Protein AF-A0A1W0CVC5-F1 (afdb_monomer)

Mean predicted aligned error: 5.41 Å

Structure (mmCIF, N/CA/C/O backbone):
data_AF-A0A1W0CVC5-F1
#
_entry.id   AF-A0A1W0CVC5-F1
#
loop_
_atom_site.group_PDB
_atom_site.id
_atom_site.type_symbol
_atom_site.label_atom_id
_atom_site.label_alt_id
_atom_site.label_comp_id
_atom_site.label_asym_id
_atom_site.label_entity_id
_atom_site.label_seq_id
_atom_site.pdbx_PDB_ins_code
_atom_site.Cartn_x
_atom_site.Cartn_y
_atom_site.Cartn_z
_atom_site.occupancy
_atom_site.B_iso_or_equiv
_atom_site.auth_seq_id
_atom_site.auth_comp_id
_atom_site.auth_asym_id
_atom_site.auth_atom_id
_atom_site.pdbx_PDB_model_num
ATOM 1 N N . MET A 1 1 ? -22.631 -4.844 5.714 1.00 80.94 1 MET A N 1
ATOM 2 C CA . MET A 1 1 ? -22.122 -3.462 5.558 1.00 80.94 1 MET A CA 1
ATOM 3 C C . MET A 1 1 ? -20.617 -3.511 5.776 1.00 80.94 1 MET A C 1
ATOM 5 O O . MET A 1 1 ? -20.208 -4.274 6.641 1.00 80.94 1 MET A O 1
ATOM 9 N N . ARG A 1 2 ? -19.809 -2.814 4.965 1.00 93.38 2 ARG A N 1
ATOM 10 C CA . ARG A 1 2 ? -18.344 -2.794 5.139 1.00 93.38 2 ARG A CA 1
ATOM 11 C C . ARG A 1 2 ? -17.959 -1.926 6.333 1.00 93.38 2 ARG A C 1
ATOM 13 O O . ARG A 1 2 ? -18.616 -0.909 6.559 1.00 93.38 2 ARG A O 1
ATOM 20 N N . ASP A 1 3 ? -16.912 -2.328 7.041 1.00 95.69 3 ASP A N 1
ATOM 21 C CA . ASP A 1 3 ? -16.286 -1.561 8.113 1.00 95.69 3 ASP A CA 1
ATOM 22 C C . ASP A 1 3 ? -15.849 -0.186 7.589 1.00 95.69 3 ASP A C 1
ATOM 24 O O . ASP A 1 3 ? -15.377 -0.058 6.454 1.00 95.69 3 ASP A O 1
ATOM 28 N N . THR A 1 4 ? -16.063 0.846 8.399 1.00 95.12 4 THR A N 1
ATOM 29 C CA . THR A 1 4 ? -15.688 2.227 8.090 1.00 95.12 4 THR A CA 1
ATOM 30 C C . THR A 1 4 ? -14.208 2.490 8.333 1.00 95.12 4 THR A C 1
ATOM 32 O O . THR A 1 4 ? -13.683 3.450 7.776 1.00 95.12 4 THR A O 1
ATOM 35 N N . LYS A 1 5 ? -13.526 1.639 9.106 1.00 96.69 5 LYS A N 1
ATOM 36 C CA . LYS A 1 5 ? -12.075 1.683 9.277 1.00 96.69 5 LYS A CA 1
ATOM 37 C C . LYS A 1 5 ? -11.365 1.226 8.007 1.00 96.69 5 LYS A C 1
ATOM 39 O O . LYS A 1 5 ? -11.834 0.342 7.282 1.00 96.69 5 LYS A O 1
ATOM 44 N N . ALA A 1 6 ? -10.194 1.795 7.758 1.00 98.06 6 ALA A N 1
ATOM 45 C CA . ALA A 1 6 ? -9.276 1.249 6.775 1.00 98.06 6 ALA A CA 1
ATOM 46 C C . ALA A 1 6 ? -8.671 -0.058 7.279 1.00 98.06 6 ALA A C 1
ATOM 48 O O . ALA A 1 6 ? -8.433 -0.234 8.472 1.00 98.06 6 ALA A O 1
ATOM 49 N N . VAL A 1 7 ? -8.348 -0.963 6.364 1.00 98.38 7 VAL A N 1
ATOM 50 C CA . VAL A 1 7 ? -7.455 -2.078 6.671 1.00 98.38 7 VAL A CA 1
ATOM 51 C C . VAL A 1 7 ? -6.064 -1.786 6.137 1.00 98.38 7 VAL A C 1
ATOM 53 O O . VAL A 1 7 ? -5.895 -1.477 4.958 1.00 98.38 7 VAL A O 1
ATOM 56 N N . ALA A 1 8 ? -5.060 -1.888 7.007 1.00 98.19 8 ALA A N 1
ATOM 57 C CA . ALA A 1 8 ? -3.670 -1.764 6.601 1.00 98.19 8 ALA A CA 1
ATOM 58 C C . ALA A 1 8 ? -3.025 -3.142 6.473 1.00 98.19 8 ALA A C 1
ATOM 60 O O . ALA A 1 8 ? -3.029 -3.917 7.428 1.00 98.19 8 ALA A O 1
ATOM 61 N N . THR A 1 9 ? -2.459 -3.463 5.314 1.00 97.12 9 THR A N 1
ATOM 62 C CA . THR A 1 9 ? -1.939 -4.807 5.008 1.00 97.12 9 THR A CA 1
ATOM 63 C C . THR A 1 9 ? -0.529 -4.747 4.447 1.00 97.12 9 THR A C 1
ATOM 65 O O . THR A 1 9 ? -0.154 -3.770 3.812 1.00 97.12 9 THR A O 1
ATOM 68 N N . GLY A 1 10 ? 0.236 -5.818 4.625 1.00 94.06 10 GLY A N 1
ATOM 69 C CA . GLY A 1 10 ? 1.555 -5.979 4.029 1.00 94.06 10 GLY A CA 1
ATOM 70 C C . GLY A 1 10 ? 2.615 -6.363 5.048 1.00 94.06 10 GLY A C 1
ATOM 71 O O . GLY A 1 10 ? 2.366 -6.509 6.247 1.00 94.06 10 GLY A O 1
ATOM 72 N N . SER A 1 11 ? 3.835 -6.508 4.552 1.00 92.75 11 SER A N 1
ATOM 73 C CA . SER A 1 11 ? 5.010 -6.744 5.378 1.00 92.75 11 SER A CA 1
ATOM 74 C C . SER A 1 11 ? 6.057 -5.666 5.173 1.00 92.75 11 SER A C 1
ATOM 76 O O . SER A 1 11 ? 6.163 -5.102 4.085 1.00 92.75 11 SER A O 1
ATOM 78 N N . PHE A 1 12 ? 6.870 -5.410 6.191 1.00 92.69 12 PHE A N 1
ATOM 79 C CA . PHE A 1 12 ? 8.046 -4.552 6.065 1.00 92.69 12 PHE A CA 1
ATOM 80 C C . PHE A 1 12 ? 9.289 -5.263 6.597 1.00 92.69 12 PHE A C 1
ATOM 82 O O . PHE A 1 12 ? 9.216 -6.099 7.499 1.00 92.69 12 PHE A O 1
ATOM 89 N N . HIS A 1 13 ? 10.442 -4.924 6.030 1.00 90.88 13 HIS A N 1
ATOM 90 C CA . HIS A 1 13 ? 11.733 -5.385 6.531 1.00 90.88 13 HIS A CA 1
ATOM 91 C C . HIS A 1 13 ? 12.296 -4.371 7.517 1.00 90.88 13 HIS A C 1
ATOM 93 O O . HIS A 1 13 ? 12.174 -3.170 7.287 1.00 90.88 13 HIS A O 1
ATOM 99 N N . ASP A 1 14 ? 12.955 -4.851 8.567 1.00 91.50 14 ASP A N 1
ATOM 100 C CA . ASP A 1 14 ? 13.914 -4.048 9.322 1.00 91.50 14 ASP A CA 1
ATOM 101 C C . ASP A 1 14 ? 15.320 -4.386 8.819 1.00 91.50 14 ASP A C 1
ATOM 103 O O . ASP A 1 14 ? 15.927 -5.380 9.226 1.00 91.50 14 ASP A O 1
ATOM 107 N N . LEU A 1 15 ? 15.826 -3.561 7.903 1.00 92.31 15 LEU A N 1
ATOM 108 C CA . LEU A 1 15 ? 17.094 -3.775 7.209 1.00 92.31 15 LEU A CA 1
ATOM 109 C C . LEU A 1 15 ? 18.303 -3.720 8.151 1.00 92.31 15 LEU A C 1
ATOM 111 O O . LEU A 1 15 ? 19.336 -4.306 7.838 1.00 92.31 15 LEU A O 1
ATOM 115 N N . LYS A 1 16 ? 18.176 -3.100 9.335 1.00 90.69 16 LYS A N 1
ATOM 116 C CA . LYS A 1 16 ? 19.224 -3.141 10.373 1.00 90.69 16 LYS A CA 1
ATOM 117 C C . LYS A 1 16 ? 19.410 -4.547 10.946 1.00 90.69 16 LYS A C 1
ATOM 119 O O . LYS A 1 16 ? 20.488 -4.878 11.443 1.00 90.69 16 LYS A O 1
ATOM 124 N N . SER A 1 17 ? 18.361 -5.359 10.885 1.00 87.44 17 SER A N 1
ATOM 125 C CA . SER A 1 17 ? 18.331 -6.715 11.423 1.00 87.44 17 SER A CA 1
ATOM 126 C C . SER A 1 17 ? 18.569 -7.787 10.352 1.00 87.44 17 SER A C 1
ATOM 128 O O . SER A 1 17 ? 18.875 -8.928 10.700 1.00 87.44 17 SER A O 1
ATOM 130 N N . GLU A 1 18 ? 18.474 -7.443 9.063 1.00 87.38 18 GLU A N 1
ATOM 131 C CA . GLU A 1 18 ? 18.690 -8.377 7.952 1.00 87.38 18 GLU A CA 1
ATOM 132 C C . GLU A 1 18 ? 20.167 -8.776 7.781 1.00 87.38 18 GLU A C 1
ATOM 134 O O . GLU A 1 18 ? 21.108 -8.076 8.174 1.00 87.38 18 GLU A O 1
ATOM 139 N N . ARG A 1 19 ? 20.384 -9.959 7.192 1.00 86.19 19 ARG A N 1
ATOM 140 C CA . ARG A 1 19 ? 21.719 -10.535 6.989 1.00 86.19 19 ARG A CA 1
ATOM 141 C C . ARG A 1 19 ? 21.916 -11.001 5.542 1.00 86.19 19 ARG A C 1
ATOM 143 O O . ARG A 1 19 ? 21.000 -11.586 4.972 1.00 86.19 19 ARG A O 1
ATOM 150 N N . PRO A 1 20 ? 23.127 -10.828 4.983 1.00 90.38 20 PRO A N 1
ATOM 151 C CA . PRO A 1 20 ? 24.287 -10.170 5.592 1.00 90.38 20 PRO A CA 1
ATOM 152 C C . PRO A 1 20 ? 24.166 -8.6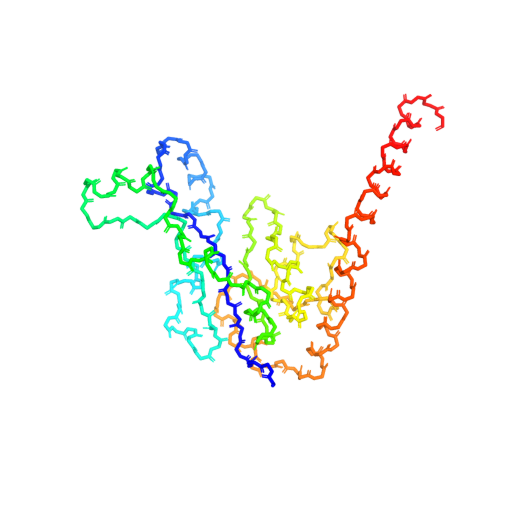32 5.571 1.00 90.38 20 PRO A C 1
ATOM 154 O O . PRO A 1 20 ? 23.756 -8.054 4.573 1.00 90.38 20 PRO A O 1
ATOM 157 N N . ALA A 1 21 ? 24.557 -7.971 6.668 1.00 90.56 21 ALA A N 1
ATOM 158 C CA . ALA A 1 21 ? 24.297 -6.540 6.890 1.00 90.56 21 ALA A CA 1
ATOM 159 C C . ALA A 1 21 ? 24.912 -5.610 5.825 1.00 90.56 21 ALA A C 1
ATOM 161 O O . ALA A 1 21 ? 24.294 -4.615 5.460 1.00 90.56 21 ALA A O 1
ATOM 162 N N . HIS A 1 22 ? 26.086 -5.962 5.283 1.00 92.88 22 HIS A N 1
ATOM 163 C CA . HIS A 1 22 ? 26.779 -5.153 4.272 1.00 92.88 22 HIS A CA 1
ATOM 164 C C . HIS A 1 22 ? 25.955 -4.942 2.993 1.00 92.88 22 HIS A C 1
ATOM 166 O O . HIS A 1 22 ? 26.158 -3.952 2.306 1.00 92.88 22 HIS A O 1
ATOM 172 N N . LYS A 1 23 ? 24.998 -5.831 2.681 1.00 92.88 23 LYS A N 1
ATOM 173 C CA . LYS A 1 23 ? 24.113 -5.676 1.513 1.00 92.88 23 LYS A CA 1
ATOM 174 C C . LYS A 1 23 ? 23.102 -4.539 1.659 1.00 92.88 23 LYS A C 1
ATOM 176 O O . LYS A 1 23 ? 22.499 -4.144 0.670 1.00 92.88 23 LYS A O 1
ATOM 181 N N . TYR A 1 24 ? 22.897 -4.043 2.876 1.00 94.19 24 TYR A N 1
ATOM 182 C CA . TYR A 1 24 ? 21.890 -3.028 3.180 1.00 94.19 24 TYR A CA 1
ATOM 183 C C . TYR A 1 24 ? 22.505 -1.705 3.640 1.00 94.19 24 TYR A C 1
ATOM 185 O O . TYR A 1 24 ? 21.793 -0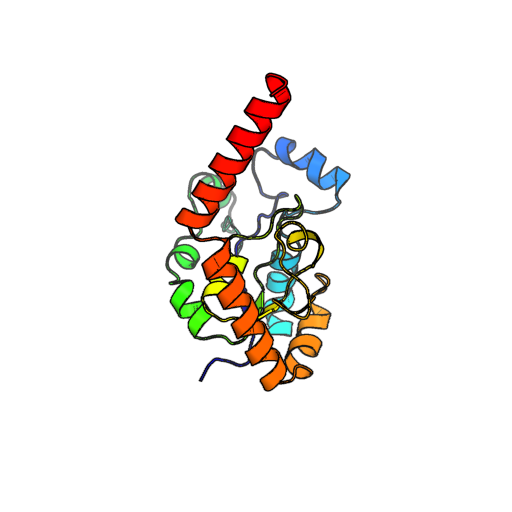.710 3.748 1.00 94.19 24 TYR A O 1
ATOM 193 N N . THR A 1 25 ? 23.814 -1.677 3.911 1.00 94.25 25 THR A N 1
ATOM 194 C CA . THR A 1 25 ? 24.507 -0.487 4.416 1.00 94.25 25 THR A CA 1
ATOM 195 C C . THR A 1 25 ? 24.395 0.684 3.448 1.00 94.25 25 THR A C 1
ATOM 197 O O . THR A 1 25 ? 24.024 1.767 3.890 1.00 94.25 25 THR A O 1
ATOM 200 N N . ASP A 1 26 ? 24.619 0.455 2.153 1.00 95.12 26 ASP A N 1
ATOM 201 C CA . ASP A 1 26 ? 24.560 1.511 1.134 1.00 95.12 26 ASP A CA 1
ATOM 202 C C . ASP A 1 26 ? 23.156 2.104 1.005 1.00 95.12 26 ASP A C 1
ATOM 204 O O . ASP A 1 26 ? 22.986 3.316 0.897 1.00 95.12 26 ASP A O 1
ATOM 208 N N . PHE A 1 27 ? 22.125 1.260 1.077 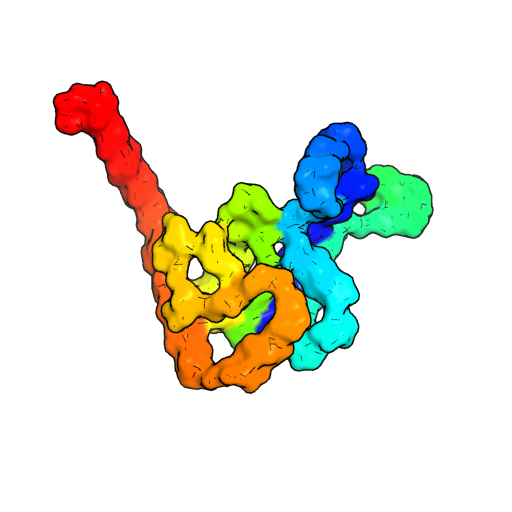1.00 94.56 27 PHE A N 1
ATOM 209 C CA . PHE A 1 27 ? 20.745 1.732 1.047 1.00 94.56 27 PHE A CA 1
ATOM 210 C C . PHE A 1 27 ? 20.434 2.617 2.259 1.00 94.56 27 PHE A C 1
ATOM 212 O O . PHE A 1 27 ? 19.897 3.713 2.100 1.00 94.56 27 PHE A O 1
ATOM 219 N N . ILE A 1 28 ? 20.791 2.163 3.466 1.00 95.50 28 ILE A N 1
ATOM 220 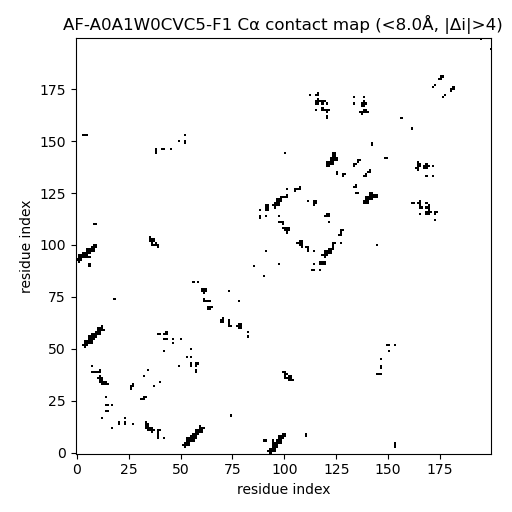C CA . ILE A 1 28 ? 20.526 2.901 4.709 1.00 95.50 28 ILE A CA 1
ATOM 221 C C . ILE A 1 28 ? 21.307 4.219 4.726 1.00 95.50 28 ILE A C 1
ATOM 223 O O . ILE A 1 28 ? 20.751 5.240 5.120 1.00 95.50 28 ILE A O 1
ATOM 227 N N . SER A 1 29 ? 22.572 4.223 4.299 1.00 96.12 29 SER A N 1
ATOM 228 C CA . SER A 1 29 ? 23.392 5.440 4.264 1.00 96.12 29 SER A CA 1
ATOM 229 C C . SER A 1 29 ? 22.895 6.448 3.229 1.00 96.12 29 SER A C 1
ATOM 231 O O . SER A 1 29 ? 22.924 7.646 3.495 1.00 96.12 29 SER A O 1
ATOM 233 N N . THR A 1 30 ? 22.398 5.974 2.084 1.00 95.12 30 THR A N 1
ATOM 234 C CA . THR A 1 30 ? 21.904 6.834 1.000 1.00 95.12 30 THR A CA 1
ATOM 235 C C . THR A 1 30 ? 20.527 7.413 1.308 1.00 95.12 30 THR A C 1
ATOM 237 O O . THR A 1 30 ? 20.276 8.587 1.060 1.00 95.12 30 THR A O 1
ATOM 240 N N . THR A 1 31 ? 19.616 6.592 1.833 1.00 93.25 31 THR A N 1
ATOM 241 C CA . THR A 1 31 ? 18.204 6.976 2.008 1.00 93.25 31 THR A CA 1
ATOM 242 C C . THR A 1 31 ? 17.871 7.450 3.419 1.00 93.25 31 THR A C 1
ATOM 244 O O . THR A 1 31 ? 16.837 8.076 3.627 1.00 93.25 31 THR A O 1
ATOM 247 N N . GLY A 1 32 ? 18.694 7.105 4.413 1.00 94.62 32 GLY A N 1
ATOM 248 C CA . GLY A 1 32 ? 18.368 7.264 5.832 1.00 94.62 32 GLY A CA 1
ATOM 249 C C . GLY A 1 32 ? 17.293 6.294 6.342 1.00 94.62 32 GLY A C 1
ATOM 250 O O . GLY A 1 32 ? 16.973 6.306 7.531 1.00 94.62 32 GLY A O 1
ATOM 251 N N . LEU A 1 33 ? 16.739 5.434 5.480 1.00 94.56 33 LEU A N 1
ATOM 252 C CA . LEU A 1 33 ? 15.619 4.556 5.802 1.00 94.56 33 LEU A CA 1
ATOM 253 C C . LEU A 1 33 ? 16.088 3.147 6.157 1.00 94.56 33 LEU A C 1
ATOM 255 O O . LEU A 1 33 ? 17.034 2.601 5.596 1.00 94.56 33 LEU A O 1
ATOM 259 N N . THR A 1 34 ? 15.377 2.521 7.093 1.00 94.94 34 THR A N 1
ATOM 260 C CA . THR A 1 34 ? 15.664 1.155 7.566 1.00 94.94 34 THR A CA 1
ATOM 261 C C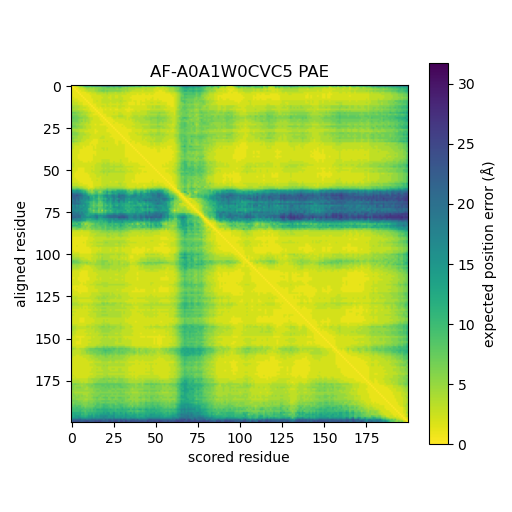 . THR A 1 34 ? 14.716 0.119 6.987 1.00 94.94 34 THR A C 1
ATOM 263 O O . THR A 1 34 ? 14.689 -1.020 7.446 1.00 94.94 34 THR A O 1
ATOM 266 N N . THR A 1 35 ? 13.907 0.510 6.010 1.00 95.31 35 THR A N 1
ATOM 267 C CA . THR A 1 35 ? 12.934 -0.351 5.355 1.00 95.31 35 THR A CA 1
ATOM 268 C C . THR A 1 35 ? 12.682 0.129 3.935 1.00 95.31 35 THR A C 1
ATOM 270 O O . THR A 1 35 ? 12.751 1.325 3.664 1.00 95.31 35 THR A O 1
ATOM 273 N N . TYR A 1 36 ? 12.326 -0.799 3.051 1.00 94.88 36 TYR A N 1
ATOM 274 C CA . TYR A 1 36 ? 11.793 -0.465 1.730 1.00 94.88 36 TYR A CA 1
ATOM 275 C C . TYR A 1 36 ? 10.325 -0.019 1.779 1.00 94.88 36 TYR A C 1
ATOM 277 O O . TYR A 1 36 ? 9.822 0.498 0.794 1.00 94.88 36 TYR A O 1
ATOM 285 N N . HIS A 1 37 ? 9.633 -0.203 2.909 1.00 95.88 37 HIS A N 1
ATOM 286 C CA . HIS A 1 37 ? 8.193 0.043 3.032 1.00 95.88 37 HIS A CA 1
ATOM 287 C C . HIS A 1 37 ? 7.888 1.033 4.171 1.00 95.88 37 HIS A C 1
ATOM 289 O O . HIS A 1 37 ? 7.355 0.627 5.212 1.00 95.88 37 HIS A O 1
ATOM 295 N N . PRO A 1 38 ? 8.258 2.319 4.025 1.00 95.38 38 PRO A N 1
ATOM 296 C CA . PRO A 1 38 ? 8.206 3.301 5.110 1.00 95.38 38 PRO A CA 1
ATOM 297 C C . PRO A 1 38 ? 6.792 3.493 5.667 1.00 95.38 38 PRO A C 1
ATOM 299 O O . PRO A 1 38 ? 6.606 3.430 6.879 1.00 95.38 38 PRO A O 1
ATOM 302 N N . THR A 1 39 ? 5.781 3.604 4.803 1.00 96.50 39 THR A N 1
ATOM 303 C CA . THR A 1 39 ? 4.372 3.730 5.210 1.00 96.50 39 THR A CA 1
ATOM 304 C C . THR A 1 39 ? 3.902 2.542 6.048 1.00 96.50 39 THR A C 1
ATOM 306 O O . THR A 1 39 ? 3.244 2.721 7.070 1.00 96.50 39 THR A O 1
ATOM 309 N N . ARG A 1 40 ? 4.273 1.313 5.663 1.00 97.00 40 ARG A N 1
ATOM 310 C CA . ARG A 1 40 ? 3.916 0.104 6.422 1.00 97.00 40 ARG A CA 1
ATOM 311 C C . ARG A 1 40 ? 4.534 0.139 7.819 1.00 97.00 40 ARG A C 1
ATOM 313 O O . ARG A 1 40 ? 3.846 -0.132 8.799 1.00 97.00 40 ARG A O 1
ATOM 320 N N . LEU A 1 41 ? 5.817 0.493 7.911 1.00 96.50 41 LEU A N 1
ATOM 321 C CA . LEU A 1 41 ? 6.509 0.629 9.192 1.00 96.50 41 LEU A CA 1
ATOM 322 C C . LEU A 1 41 ? 5.856 1.706 10.071 1.00 96.50 41 LEU A C 1
ATOM 324 O O . LEU A 1 41 ? 5.599 1.440 11.243 1.00 96.50 41 LEU A O 1
ATOM 328 N N . ALA A 1 42 ? 5.542 2.872 9.505 1.00 97.12 42 ALA A N 1
ATOM 329 C CA . ALA A 1 42 ? 4.918 3.972 10.232 1.00 97.12 42 ALA A CA 1
ATOM 330 C C . ALA A 1 42 ? 3.538 3.581 10.789 1.00 97.12 42 ALA A C 1
ATOM 332 O O . ALA A 1 42 ? 3.283 3.765 11.976 1.00 97.12 42 ALA A O 1
ATOM 333 N N . ILE A 1 43 ? 2.679 2.943 9.983 1.00 98.00 43 ILE A N 1
ATOM 334 C CA . ILE A 1 43 ? 1.361 2.461 10.437 1.00 98.00 43 ILE A CA 1
ATOM 335 C C . ILE A 1 43 ? 1.505 1.394 11.522 1.00 98.00 43 ILE A C 1
ATOM 337 O O . ILE A 1 43 ? 0.754 1.385 12.495 1.00 98.00 43 ILE A O 1
ATOM 341 N N . TYR A 1 44 ? 2.469 0.483 11.376 1.00 96.56 44 TYR A N 1
ATOM 342 C CA . TYR A 1 44 ? 2.738 -0.528 12.394 1.00 96.56 44 TYR A CA 1
ATOM 343 C C . TYR A 1 44 ? 3.138 0.114 13.732 1.00 96.56 44 TYR A C 1
ATOM 345 O O . TYR A 1 44 ? 2.616 -0.270 14.779 1.00 96.56 44 TYR A O 1
ATOM 353 N N . GLN A 1 45 ? 4.023 1.114 13.700 1.00 96.38 45 GLN A N 1
ATOM 354 C CA . GLN A 1 45 ? 4.482 1.840 14.888 1.00 96.38 45 GLN A CA 1
ATOM 355 C C . GLN A 1 45 ? 3.384 2.702 15.523 1.00 96.38 45 GLN A C 1
ATOM 357 O O . GLN A 1 45 ? 3.324 2.789 16.745 1.00 96.38 45 GLN A O 1
ATOM 362 N N . ALA A 1 46 ? 2.503 3.289 14.713 1.00 97.44 46 ALA A N 1
ATOM 363 C CA . ALA A 1 46 ? 1.386 4.117 15.162 1.00 97.44 46 ALA A CA 1
ATOM 364 C C . ALA A 1 46 ? 0.085 3.322 15.397 1.00 97.44 46 ALA A C 1
ATOM 366 O O . ALA A 1 46 ? -0.973 3.923 15.564 1.00 97.44 46 ALA A O 1
ATOM 367 N N . SER A 1 47 ? 0.129 1.984 15.398 1.00 96.50 47 SER A N 1
ATOM 368 C CA . SER A 1 47 ? -1.080 1.145 15.386 1.00 96.50 47 SER A CA 1
ATOM 369 C C . SER A 1 47 ? -2.014 1.362 16.581 1.00 96.50 47 SER A C 1
ATOM 371 O O . SER A 1 47 ? -3.227 1.335 16.391 1.00 96.50 47 SER A O 1
ATOM 373 N N . ASP A 1 48 ? -1.472 1.641 17.770 1.00 96.56 48 ASP A N 1
ATOM 374 C CA . ASP A 1 48 ? -2.275 1.963 18.958 1.00 96.56 48 ASP A CA 1
ATOM 375 C C . ASP A 1 48 ? -3.010 3.304 18.804 1.00 96.56 48 ASP A C 1
ATOM 377 O O . ASP A 1 48 ? -4.177 3.421 19.167 1.00 96.56 48 ASP A O 1
ATOM 381 N N . VAL A 1 49 ? -2.348 4.308 18.220 1.00 96.81 49 VAL A N 1
ATOM 382 C CA . VAL A 1 49 ? -2.917 5.648 17.989 1.00 96.81 49 VAL A CA 1
ATOM 383 C C . VAL A 1 49 ? -3.947 5.622 16.858 1.00 96.81 49 VAL A C 1
ATOM 385 O O . VAL A 1 49 ? -4.950 6.324 16.908 1.00 96.81 49 VAL A O 1
ATOM 388 N N . LEU A 1 50 ? -3.721 4.788 15.843 1.00 97.69 50 LEU A N 1
ATOM 389 C CA . LEU A 1 50 ? -4.595 4.656 14.680 1.00 97.69 50 LEU A CA 1
ATOM 390 C C . LEU A 1 50 ? -5.745 3.663 14.887 1.00 97.69 50 LEU A C 1
ATOM 392 O O . LEU A 1 50 ? -6.517 3.455 13.954 1.00 97.69 50 LEU A O 1
ATOM 396 N N . ALA A 1 51 ? -5.881 3.035 16.058 1.00 97.31 51 ALA A N 1
ATOM 397 C CA . ALA A 1 51 ? -6.798 1.912 16.272 1.00 97.31 51 ALA A CA 1
ATOM 398 C C . ALA A 1 51 ? -8.276 2.236 15.971 1.00 97.31 51 ALA A C 1
ATOM 400 O O . ALA A 1 51 ? -9.040 1.345 15.578 1.00 97.31 51 ALA A O 1
ATOM 401 N N . ASP A 1 52 ? -8.679 3.502 16.104 1.00 97.81 52 ASP A N 1
ATOM 402 C CA . ASP A 1 52 ? -10.034 3.967 15.789 1.00 97.81 52 ASP A CA 1
ATOM 403 C C . ASP A 1 52 ? -10.295 4.120 14.286 1.00 97.81 52 ASP A C 1
ATOM 405 O O . ASP A 1 52 ? -11.442 4.022 13.857 1.00 97.81 52 ASP A O 1
ATOM 409 N N . TRP A 1 53 ? -9.247 4.229 13.471 1.00 98.38 53 TRP A N 1
ATOM 410 C CA . TRP A 1 53 ? -9.346 4.440 12.024 1.00 98.38 53 TRP A CA 1
ATOM 411 C C . TRP A 1 53 ? -8.795 3.282 11.193 1.00 98.38 53 TRP A C 1
ATOM 413 O O . TRP A 1 53 ? -9.197 3.108 10.044 1.00 98.38 53 TRP A O 1
ATOM 423 N N . VAL A 1 54 ? -7.882 2.476 11.743 1.00 98.44 54 VAL A N 1
ATOM 424 C CA . VAL A 1 54 ? -7.122 1.475 10.991 1.00 98.44 54 VAL A CA 1
ATOM 425 C C . VAL A 1 54 ? -7.092 0.130 11.708 1.00 98.44 54 VAL A C 1
ATOM 427 O O . VAL A 1 54 ? -6.525 -0.035 12.787 1.00 98.44 54 VAL A O 1
ATOM 430 N N . HIS A 1 55 ? -7.595 -0.897 11.033 1.00 97.81 55 HIS A N 1
ATOM 431 C CA . HIS A 1 55 ? -7.293 -2.286 11.343 1.00 97.81 55 HIS A CA 1
ATOM 432 C C . HIS A 1 55 ? -5.905 -2.654 10.812 1.00 97.81 55 HIS A C 1
ATOM 434 O O . HIS A 1 55 ? -5.732 -3.047 9.656 1.00 97.81 55 HIS A O 1
ATOM 440 N N . CYS A 1 56 ? -4.894 -2.542 11.674 1.00 96.81 56 CYS A N 1
ATOM 441 C CA . CYS A 1 56 ? -3.518 -2.870 11.316 1.00 96.81 56 CYS A CA 1
ATOM 442 C C . CYS A 1 56 ? -3.303 -4.393 11.224 1.00 96.81 56 CYS A C 1
ATOM 444 O O . CYS A 1 56 ? -3.349 -5.123 12.216 1.00 96.81 56 CYS A O 1
ATOM 446 N N . LYS A 1 57 ? -3.054 -4.883 10.006 1.00 96.00 57 LYS A N 1
ATOM 447 C CA . LYS A 1 57 ? -2.561 -6.237 9.692 1.00 96.00 57 LYS A CA 1
ATOM 448 C C . LYS A 1 57 ? -1.134 -6.219 9.144 1.00 96.00 57 LYS A C 1
ATOM 450 O O . LYS A 1 57 ? -0.631 -7.260 8.720 1.00 96.00 57 LYS A O 1
ATOM 455 N N . VAL A 1 58 ? -0.481 -5.058 9.159 1.00 94.19 58 VAL A N 1
ATOM 456 C CA . VAL A 1 58 ? 0.931 -4.938 8.806 1.00 94.19 58 VAL A CA 1
ATOM 457 C C . VAL A 1 58 ? 1.771 -5.719 9.814 1.00 94.19 58 VAL A C 1
ATOM 459 O O . VAL A 1 58 ? 1.507 -5.695 11.015 1.00 94.1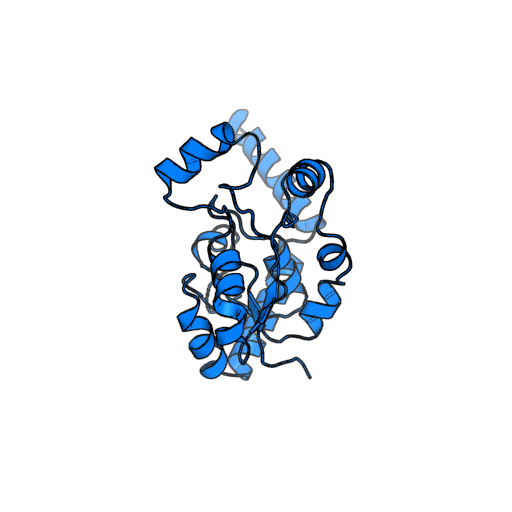9 58 VAL A O 1
ATOM 462 N N . SER A 1 59 ? 2.794 -6.426 9.339 1.00 91.25 59 SER A N 1
ATOM 463 C CA . SER A 1 59 ? 3.699 -7.159 10.226 1.00 91.25 59 SER A CA 1
ATOM 464 C C . SER A 1 59 ? 5.148 -7.165 9.732 1.00 91.25 59 SER A C 1
ATOM 466 O O . SER A 1 59 ? 5.395 -7.047 8.530 1.00 91.25 59 SER A O 1
ATOM 468 N N . PRO A 1 60 ? 6.135 -7.335 10.628 1.00 89.50 60 PRO A N 1
ATOM 469 C CA . PRO A 1 60 ? 7.514 -7.557 10.215 1.00 89.50 60 PRO A CA 1
ATOM 470 C C . PRO A 1 60 ? 7.628 -8.795 9.317 1.00 89.50 60 PRO A C 1
ATOM 472 O O . PRO A 1 60 ? 7.031 -9.837 9.607 1.00 89.50 60 PRO A O 1
ATOM 475 N N . TYR A 1 61 ? 8.429 -8.700 8.255 1.00 85.50 61 TYR A N 1
ATOM 476 C CA . TYR A 1 61 ? 8.713 -9.826 7.361 1.00 85.50 61 TYR A CA 1
ATOM 477 C C . TYR A 1 61 ? 9.400 -10.980 8.106 1.00 85.50 61 TYR A C 1
ATOM 479 O O . TYR A 1 61 ? 9.044 -12.148 7.951 1.00 85.50 61 TYR A O 1
ATOM 487 N N . ARG A 1 62 ? 10.348 -10.654 8.990 1.00 81.88 62 ARG A N 1
ATOM 488 C CA . ARG A 1 62 ? 10.929 -11.607 9.942 1.00 81.88 62 ARG A CA 1
ATOM 489 C C . ARG A 1 62 ? 10.538 -11.235 11.358 1.00 81.88 62 ARG A C 1
ATOM 491 O O . ARG A 1 62 ? 10.714 -10.099 11.788 1.00 81.88 62 ARG A O 1
ATOM 498 N N . GLN A 1 63 ? 10.063 -12.229 12.100 1.00 72.62 63 GLN A N 1
ATOM 499 C CA . GLN A 1 63 ? 9.850 -12.113 13.536 1.00 72.62 63 GLN A CA 1
ATOM 500 C C . GLN A 1 63 ? 11.103 -12.611 14.250 1.00 72.62 63 GLN A C 1
ATOM 502 O O . GLN A 1 63 ? 11.340 -13.812 14.377 1.00 72.62 63 GLN A O 1
ATOM 507 N N . TYR A 1 64 ? 11.939 -11.677 14.685 1.00 68.25 64 TYR A N 1
ATOM 508 C CA . TYR A 1 64 ? 13.139 -12.007 15.436 1.00 68.25 64 TYR A CA 1
ATOM 509 C C . TYR A 1 64 ? 12.772 -12.379 16.876 1.00 68.25 64 TYR A C 1
ATOM 511 O O . TYR A 1 64 ? 12.165 -11.594 17.603 1.00 68.25 64 TYR A O 1
ATOM 519 N N . GLY A 1 65 ? 13.157 -13.582 17.306 1.00 61.78 65 GLY A N 1
ATOM 520 C CA . GLY A 1 65 ? 13.022 -13.980 18.705 1.00 61.78 65 GLY A CA 1
ATOM 521 C C . GLY A 1 65 ? 13.897 -13.125 19.634 1.00 61.78 65 GLY A C 1
ATOM 522 O O . GLY A 1 65 ? 14.916 -12.563 19.228 1.00 61.78 65 GLY A O 1
ATOM 523 N N . LYS A 1 66 ? 13.524 -13.053 20.919 1.00 60.62 66 LYS A N 1
ATOM 524 C CA . LYS A 1 66 ? 14.218 -12.212 21.917 1.00 60.62 66 LYS A CA 1
ATOM 525 C C . LYS A 1 66 ? 15.711 -12.574 22.085 1.00 60.62 66 LYS A C 1
ATOM 527 O O . LYS A 1 66 ? 16.549 -11.692 22.288 1.00 60.62 66 LYS A O 1
ATOM 532 N N . ASN A 1 67 ? 16.077 -13.844 21.892 1.00 70.25 67 ASN A N 1
ATOM 533 C CA . ASN A 1 67 ? 17.415 -14.372 22.182 1.00 70.25 67 ASN A CA 1
ATOM 534 C C . ASN A 1 67 ? 18.274 -14.531 20.909 1.00 70.25 67 ASN A C 1
ATOM 536 O O . ASN A 1 67 ? 17.755 -14.689 19.807 1.00 70.25 67 ASN A O 1
ATOM 540 N N . LYS A 1 68 ? 19.611 -14.515 21.045 1.00 65.25 68 LYS A N 1
ATOM 541 C CA . LYS A 1 68 ? 20.552 -14.572 19.900 1.00 65.25 68 LYS A CA 1
ATOM 542 C C . LYS A 1 68 ? 20.375 -15.821 19.020 1.00 65.25 68 LYS A C 1
ATOM 544 O O . LYS A 1 68 ? 20.439 -15.717 17.800 1.00 65.25 68 LYS A O 1
ATOM 549 N N . PHE A 1 69 ? 20.119 -16.978 19.633 1.00 67.62 69 PHE A N 1
ATOM 550 C CA . PHE A 1 69 ? 19.946 -18.248 18.920 1.00 67.62 69 PHE A CA 1
ATOM 551 C C . PHE A 1 69 ? 18.648 -18.290 18.099 1.00 67.62 69 PHE A C 1
ATOM 553 O O . PHE A 1 69 ? 18.660 -18.671 16.932 1.00 67.62 69 PHE A O 1
ATOM 560 N N . SER A 1 70 ? 17.536 -17.809 18.666 1.00 66.81 70 SER A N 1
ATOM 561 C CA . SER A 1 70 ? 16.266 -17.704 17.937 1.00 66.81 70 SER A CA 1
ATOM 562 C C . SER A 1 70 ? 16.303 -16.631 16.848 1.00 66.81 70 SER A C 1
ATOM 564 O O . SER A 1 70 ? 15.664 -16.800 15.815 1.00 66.81 70 SER A O 1
ATOM 566 N N . ARG A 1 71 ? 17.108 -15.575 17.020 1.00 65.69 71 ARG A N 1
ATOM 567 C CA . ARG A 1 71 ? 17.424 -14.611 15.955 1.00 65.69 71 ARG A CA 1
ATOM 568 C C . ARG A 1 71 ? 18.143 -15.256 14.771 1.00 65.69 71 ARG A C 1
ATOM 570 O O . ARG A 1 71 ? 17.758 -15.007 13.636 1.00 65.69 71 ARG A O 1
ATOM 577 N N . LEU A 1 72 ? 19.142 -16.106 15.025 1.00 67.50 72 LEU A N 1
ATOM 578 C CA . LEU A 1 72 ? 19.864 -16.818 13.965 1.00 67.50 72 LEU A CA 1
ATOM 579 C C . LEU A 1 72 ? 18.935 -17.779 13.203 1.00 67.50 72 LEU A C 1
ATOM 581 O O . LEU A 1 72 ? 18.922 -17.774 11.976 1.00 67.50 72 LEU A O 1
ATOM 585 N N . LEU A 1 73 ? 18.101 -18.538 13.920 1.00 67.06 73 LEU A N 1
ATOM 586 C CA . LEU A 1 73 ? 17.110 -19.445 13.322 1.00 67.06 73 LEU A CA 1
ATOM 587 C C . LEU A 1 73 ? 16.004 -18.715 12.536 1.00 67.06 73 LEU A C 1
ATOM 589 O O . LEU A 1 73 ? 15.501 -19.248 11.546 1.00 67.06 73 LEU A O 1
ATOM 593 N N . ALA A 1 74 ? 15.646 -17.486 12.919 1.00 68.56 74 ALA A N 1
ATOM 594 C CA . ALA A 1 74 ? 14.665 -16.673 12.192 1.00 68.56 74 ALA A CA 1
ATOM 595 C C . ALA A 1 74 ? 15.123 -16.301 10.766 1.00 68.56 74 ALA A C 1
ATOM 597 O O . ALA A 1 74 ? 14.294 -16.023 9.902 1.00 68.56 74 ALA A O 1
ATOM 598 N N . HIS A 1 75 ? 16.428 -16.344 10.472 1.00 65.62 75 HIS A N 1
ATOM 599 C CA . HIS A 1 75 ? 16.924 -16.163 9.103 1.00 65.62 75 HIS A CA 1
ATOM 600 C C . HIS A 1 75 ? 16.698 -17.395 8.213 1.00 65.62 75 HIS A C 1
ATOM 602 O O . HIS A 1 75 ? 16.601 -17.245 6.997 1.00 65.62 75 HIS A O 1
ATOM 608 N N . PHE A 1 76 ? 16.553 -18.584 8.806 1.00 64.19 76 PHE A N 1
ATOM 609 C CA . PHE A 1 76 ? 16.318 -19.848 8.097 1.00 64.19 76 PHE A CA 1
ATOM 610 C C . PHE A 1 76 ? 14.839 -20.253 8.029 1.00 64.19 76 PHE A C 1
ATOM 612 O O . PHE A 1 76 ? 14.505 -21.260 7.411 1.00 64.19 76 PHE A O 1
ATOM 619 N N . SER A 1 77 ? 13.939 -19.484 8.648 1.00 61.59 77 SER A N 1
ATOM 620 C CA . SER A 1 77 ? 12.495 -19.728 8.614 1.00 61.59 77 SER A CA 1
ATOM 621 C C . SER A 1 77 ? 11.753 -18.542 7.995 1.00 61.59 77 SER A C 1
ATOM 623 O O . SER A 1 77 ? 12.009 -17.384 8.320 1.00 61.59 77 SER A O 1
ATOM 625 N N . VAL A 1 78 ? 10.816 -18.821 7.084 1.00 56.66 78 VAL A N 1
ATOM 626 C CA . VAL A 1 78 ? 9.887 -17.807 6.563 1.00 56.66 78 VAL A CA 1
ATOM 627 C C . VAL A 1 78 ? 8.820 -17.578 7.637 1.00 56.66 78 VAL A C 1
ATOM 629 O O . VAL A 1 78 ? 7.935 -18.407 7.850 1.00 56.66 78 VAL A O 1
ATOM 632 N N . GLY A 1 79 ? 8.965 -16.488 8.393 1.00 56.44 79 GLY A N 1
ATOM 633 C CA . GLY A 1 79 ? 8.279 -16.271 9.674 1.00 56.44 79 GLY A CA 1
ATOM 634 C C . GLY A 1 79 ? 6.807 -15.846 9.605 1.00 56.44 79 GLY A C 1
ATOM 635 O O . GLY A 1 79 ? 6.178 -15.701 10.649 1.00 56.44 79 GLY A O 1
ATOM 636 N N . GLN A 1 80 ? 6.220 -15.650 8.423 1.00 62.72 80 GLN A N 1
ATOM 637 C CA . GLN A 1 80 ? 4.904 -15.005 8.289 1.00 62.72 80 GLN A CA 1
ATOM 638 C C . GLN A 1 80 ? 3.713 -15.962 8.125 1.00 62.72 80 GLN A C 1
ATOM 640 O O . GLN A 1 80 ? 2.734 -15.624 7.465 1.00 62.72 80 GLN A O 1
ATOM 645 N N . LYS A 1 81 ? 3.732 -17.145 8.754 1.00 64.31 81 LYS A N 1
ATOM 646 C CA . LYS A 1 81 ? 2.629 -18.124 8.627 1.00 64.31 81 LYS A CA 1
ATOM 647 C C . LYS A 1 81 ? 1.243 -17.531 8.927 1.00 64.31 81 LYS A C 1
ATOM 649 O O . LYS A 1 81 ? 0.288 -17.862 8.241 1.00 64.31 81 LYS A O 1
ATOM 654 N N . LYS A 1 82 ? 1.149 -16.630 9.916 1.00 68.06 82 LYS A N 1
ATOM 655 C CA . LYS A 1 82 ? -0.114 -15.990 10.326 1.00 68.06 82 LYS A CA 1
ATOM 656 C C . LYS A 1 82 ? -0.616 -14.929 9.340 1.00 68.06 82 LYS A C 1
ATOM 658 O O . LYS A 1 82 ? -1.820 -14.777 9.196 1.00 68.06 82 LYS A O 1
ATOM 663 N N . TYR A 1 83 ? 0.281 -14.183 8.693 1.00 72.69 83 TYR A N 1
ATOM 664 C CA . TYR A 1 83 ? -0.116 -13.211 7.670 1.00 72.69 83 TYR A CA 1
ATOM 665 C C . TYR A 1 83 ? -0.532 -13.939 6.387 1.00 72.69 83 TYR A C 1
ATOM 667 O O . TYR A 1 83 ? -1.594 -13.667 5.844 1.00 72.69 83 TYR A O 1
ATOM 675 N N . PHE A 1 84 ? 0.238 -14.951 5.974 1.00 72.94 84 PHE A N 1
ATOM 676 C CA . PHE A 1 84 ? -0.077 -15.768 4.799 1.00 72.94 84 PHE A CA 1
ATOM 677 C C . PHE A 1 84 ? -1.307 -16.671 4.967 1.00 72.94 84 PHE A C 1
ATOM 679 O O . PHE A 1 84 ? -1.838 -17.150 3.973 1.00 72.94 84 PHE A O 1
ATOM 686 N N . SER A 1 85 ? -1.785 -16.900 6.194 1.00 78.81 85 SER A N 1
ATOM 687 C CA . SER A 1 85 ? -3.056 -17.597 6.431 1.00 78.81 85 SER A CA 1
ATOM 688 C C . SER A 1 85 ? -4.287 -16.692 6.315 1.00 78.81 85 SER A C 1
ATOM 690 O O . SER A 1 85 ? -5.405 -17.177 6.460 1.00 78.81 85 SER A O 1
ATOM 692 N N . ILE A 1 86 ? -4.110 -15.380 6.132 1.00 84.06 86 ILE A N 1
ATOM 693 C CA . ILE A 1 86 ? -5.227 -14.449 5.957 1.00 84.06 86 ILE A CA 1
ATOM 694 C C . ILE A 1 86 ? -5.777 -14.626 4.542 1.00 84.06 86 ILE A C 1
ATOM 696 O O . ILE A 1 86 ? -5.040 -14.471 3.570 1.00 84.06 86 ILE A O 1
ATOM 700 N N . ASN A 1 87 ? -7.082 -14.877 4.420 1.00 91.56 87 ASN A N 1
ATOM 701 C CA . ASN A 1 87 ? -7.756 -14.680 3.143 1.00 91.56 87 ASN A CA 1
ATOM 702 C C . ASN A 1 87 ? -7.854 -13.172 2.879 1.00 91.56 87 ASN A C 1
ATOM 704 O O . ASN A 1 87 ? -8.706 -12.480 3.439 1.00 91.56 87 ASN A O 1
ATOM 708 N N . ILE A 1 88 ? -6.922 -12.663 2.074 1.00 93.06 88 ILE A N 1
ATOM 709 C CA . ILE A 1 88 ? -6.769 -11.230 1.829 1.00 93.06 88 ILE A CA 1
ATOM 710 C C . ILE A 1 88 ? -7.997 -10.638 1.121 1.00 93.06 88 ILE A C 1
ATOM 712 O O . ILE A 1 88 ? -8.410 -9.525 1.432 1.00 93.06 88 ILE A O 1
ATOM 716 N N . VAL A 1 89 ? -8.645 -11.419 0.252 1.00 94.00 89 VAL A N 1
ATOM 717 C CA . VAL A 1 89 ? -9.851 -11.010 -0.480 1.00 94.00 89 VAL A CA 1
ATOM 718 C C . VAL A 1 89 ? -11.037 -10.870 0.469 1.00 94.00 89 VAL A C 1
ATOM 720 O O . VAL A 1 89 ? -11.746 -9.865 0.423 1.00 94.00 89 VAL A O 1
ATOM 723 N N . ASP A 1 90 ? -11.241 -11.832 1.373 1.00 95.44 90 ASP A N 1
ATOM 724 C CA . ASP A 1 90 ? -12.297 -11.731 2.391 1.00 95.44 90 ASP A CA 1
ATOM 725 C C . ASP A 1 90 ? -12.058 -10.530 3.307 1.00 95.44 90 ASP A C 1
ATOM 727 O O . ASP A 1 90 ? -12.993 -9.792 3.622 1.00 95.44 90 ASP A O 1
ATOM 731 N N . LEU A 1 91 ? -10.799 -10.300 3.695 1.00 96.69 91 LEU A N 1
ATOM 732 C CA . LEU A 1 91 ? -10.421 -9.155 4.513 1.00 96.69 91 LEU A CA 1
ATOM 733 C C . LEU A 1 91 ? -10.752 -7.837 3.804 1.00 96.69 91 LEU A C 1
ATOM 735 O O . LEU A 1 91 ? -11.399 -6.979 4.400 1.00 96.69 91 LEU A O 1
ATOM 739 N N . TYR A 1 92 ? -10.369 -7.669 2.539 1.00 98.06 92 TYR A N 1
ATOM 740 C CA . TYR A 1 92 ? -10.688 -6.456 1.785 1.00 98.06 92 TYR A CA 1
ATOM 741 C C . TYR A 1 92 ? -12.195 -6.284 1.567 1.00 98.06 92 TYR A C 1
ATOM 743 O O . TYR A 1 92 ? -12.724 -5.193 1.759 1.00 98.06 92 TYR A O 1
ATOM 751 N N . ASN A 1 93 ? -12.932 -7.357 1.278 1.00 96.75 93 ASN A N 1
ATOM 752 C CA . ASN A 1 93 ? -14.388 -7.288 1.119 1.00 96.75 93 ASN A CA 1
ATOM 753 C C . ASN A 1 93 ? -15.131 -6.831 2.384 1.00 96.75 93 ASN A C 1
ATOM 755 O O . ASN A 1 93 ? -16.259 -6.340 2.281 1.00 96.75 93 ASN A O 1
ATOM 759 N N . GLN A 1 94 ? -14.513 -6.963 3.558 1.00 97.31 94 GLN A N 1
ATOM 760 C CA . GLN A 1 94 ? -15.059 -6.495 4.830 1.00 97.31 94 GLN A CA 1
ATOM 761 C C . GLN A 1 94 ? -14.802 -5.008 5.101 1.00 97.31 94 GLN A C 1
ATOM 763 O O . GLN A 1 94 ? -15.487 -4.457 5.957 1.00 97.31 94 GLN A O 1
ATOM 768 N N . HIS A 1 95 ? -13.889 -4.339 4.388 1.00 98.12 95 HIS A N 1
ATOM 769 C CA . HIS A 1 95 ? -13.455 -2.972 4.704 1.00 98.12 95 HIS A CA 1
ATOM 770 C C . HIS A 1 95 ? -13.749 -1.988 3.573 1.00 98.12 95 HIS A C 1
ATOM 772 O O . HIS A 1 95 ? -13.648 -2.307 2.385 1.00 98.12 95 HIS A O 1
ATOM 778 N N . ARG A 1 96 ? -14.123 -0.759 3.938 1.00 97.31 96 ARG A N 1
ATOM 779 C CA . ARG A 1 96 ? -14.363 0.316 2.970 1.00 97.31 96 ARG A CA 1
ATOM 780 C C . ARG A 1 96 ? -13.065 0.845 2.379 1.00 97.31 96 ARG A C 1
ATOM 782 O O . ARG A 1 96 ? -13.001 1.031 1.168 1.00 97.31 96 ARG A O 1
ATOM 789 N N . TYR A 1 97 ? -12.059 1.059 3.218 1.00 98.44 97 TYR A N 1
ATOM 790 C CA . TYR A 1 97 ? -10.782 1.642 2.819 1.00 98.44 97 TYR A CA 1
ATOM 791 C C . TYR A 1 97 ? -9.645 0.632 2.971 1.00 98.44 97 TYR A C 1
ATOM 793 O O . TYR A 1 97 ? -9.705 -0.265 3.817 1.00 98.44 97 TYR A O 1
ATOM 801 N N . ALA A 1 98 ? -8.587 0.794 2.182 1.00 98.50 98 ALA A N 1
ATOM 802 C CA . ALA A 1 98 ? -7.37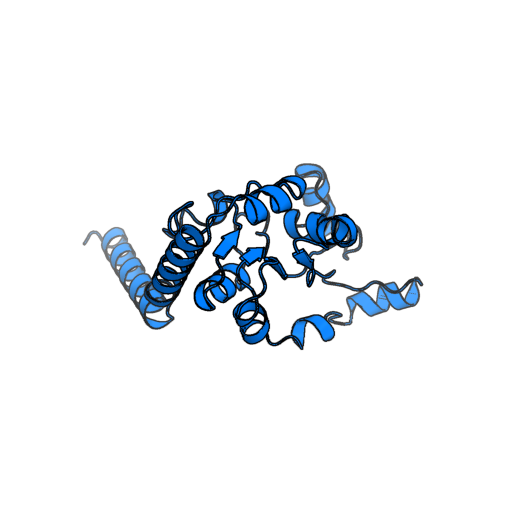0 -0.000 2.306 1.00 98.50 98 ALA A CA 1
ATOM 803 C C . ALA A 1 98 ? -6.121 0.878 2.217 1.00 98.50 98 ALA A C 1
ATOM 805 O O . ALA A 1 98 ? -6.064 1.806 1.411 1.00 98.50 98 ALA A O 1
ATOM 806 N N . ILE A 1 99 ? -5.109 0.546 3.022 1.00 98.44 99 ILE A N 1
ATOM 807 C CA . ILE A 1 99 ? -3.775 1.150 2.971 1.00 98.44 99 ILE A CA 1
ATOM 808 C C . ILE A 1 99 ? -2.755 0.018 2.865 1.00 98.44 99 ILE A C 1
ATOM 810 O O . ILE A 1 99 ? -2.569 -0.767 3.792 1.00 98.44 99 ILE A O 1
ATOM 814 N N . VAL A 1 100 ? -2.083 -0.103 1.726 1.00 97.31 100 VAL A N 1
ATOM 815 C CA . VAL A 1 100 ? -1.126 -1.205 1.516 1.00 97.31 100 VAL A CA 1
ATOM 816 C C . VAL A 1 100 ? 0.310 -0.730 1.707 1.00 97.31 100 VAL A C 1
ATOM 818 O O . VAL A 1 100 ? 1.152 -1.485 2.191 1.00 97.31 100 VAL A O 1
ATOM 821 N N . GLY A 1 101 ? 0.585 0.537 1.393 1.00 94.56 101 GLY A N 1
ATOM 822 C CA . GLY A 1 101 ? 1.918 1.124 1.439 1.00 94.56 101 GLY A CA 1
ATOM 823 C C . GLY A 1 101 ? 2.806 0.594 0.315 1.00 94.56 101 GLY A C 1
ATOM 824 O O . GLY A 1 101 ? 2.988 -0.616 0.145 1.00 94.56 101 GLY A O 1
ATOM 825 N N . GLU A 1 102 ? 3.357 1.514 -0.456 1.00 94.75 102 GLU A N 1
ATOM 826 C CA . GLU A 1 102 ? 4.182 1.239 -1.626 1.00 94.75 102 GLU A CA 1
ATOM 827 C C . GLU A 1 102 ? 5.623 0.897 -1.234 1.00 94.75 102 GLU A C 1
ATOM 829 O O . GLU A 1 102 ? 6.040 1.053 -0.078 1.00 94.75 102 GLU A O 1
ATOM 834 N N . GLU A 1 103 ? 6.382 0.376 -2.195 1.00 93.25 103 GLU A N 1
ATOM 835 C CA . GLU A 1 103 ? 7.812 0.155 -2.027 1.00 93.25 103 GLU A CA 1
ATOM 836 C C . GLU A 1 103 ? 8.588 1.398 -2.480 1.00 93.25 103 GLU A C 1
ATOM 838 O O . GLU A 1 103 ? 8.343 1.948 -3.553 1.00 93.25 103 GLU A O 1
ATOM 843 N N . LEU A 1 104 ? 9.570 1.819 -1.681 1.00 91.31 104 LEU A N 1
ATOM 844 C CA . LEU A 1 104 ? 10.392 3.011 -1.920 1.00 91.31 104 LEU A CA 1
ATOM 845 C C . LEU A 1 104 ? 11.102 3.003 -3.287 1.00 91.31 104 LEU A C 1
ATOM 847 O O . LEU A 1 104 ? 11.445 4.050 -3.821 1.00 91.31 104 LEU A O 1
ATOM 851 N N . SER A 1 105 ? 11.318 1.820 -3.856 1.00 87.81 105 SER A N 1
ATOM 852 C CA . SER A 1 105 ? 11.870 1.598 -5.197 1.00 87.81 105 SER A CA 1
ATOM 853 C C . SER A 1 105 ? 11.011 2.171 -6.335 1.00 87.81 105 SER A C 1
ATOM 855 O O . SER A 1 105 ? 11.471 2.196 -7.475 1.00 87.81 105 SER A O 1
ATOM 857 N N . GLY A 1 106 ? 9.786 2.625 -6.053 1.00 87.88 106 GLY A N 1
ATOM 858 C CA . GLY A 1 106 ? 8.856 3.142 -7.056 1.00 87.88 106 GLY A CA 1
ATOM 859 C C . GLY A 1 106 ? 7.777 2.142 -7.465 1.00 87.88 106 GLY A C 1
ATOM 860 O O . GLY A 1 106 ? 6.964 2.460 -8.331 1.00 87.88 106 GLY A O 1
ATOM 861 N N . PHE A 1 107 ? 7.725 0.958 -6.845 1.00 90.56 107 PHE A N 1
ATOM 862 C CA . PHE A 1 107 ? 6.736 -0.057 -7.196 1.00 90.56 107 PHE A CA 1
ATOM 863 C C . PHE A 1 107 ? 5.468 0.027 -6.332 1.00 90.56 107 PHE A C 1
ATOM 865 O O . PHE A 1 107 ? 5.549 0.015 -5.095 1.00 90.56 107 PHE A O 1
ATOM 872 N N . PRO A 1 108 ? 4.277 0.036 -6.957 1.00 93.94 108 PRO A N 1
ATOM 873 C CA . PRO A 1 108 ? 3.037 -0.182 -6.235 1.00 93.94 108 PRO A CA 1
ATOM 874 C C . PRO A 1 108 ? 2.987 -1.613 -5.696 1.00 93.94 108 PRO A C 1
ATOM 876 O O . PRO A 1 108 ? 3.511 -2.559 -6.289 1.00 93.94 108 PRO A O 1
ATOM 879 N N . ALA A 1 109 ? 2.330 -1.787 -4.554 1.00 93.00 109 ALA A N 1
ATOM 880 C CA . ALA A 1 109 ? 2.177 -3.099 -3.946 1.00 93.00 109 ALA A CA 1
ATOM 881 C C . ALA A 1 109 ? 1.089 -3.915 -4.659 1.00 93.00 109 ALA A C 1
ATOM 883 O O . ALA A 1 109 ? 0.021 -3.385 -4.949 1.00 93.00 109 ALA A O 1
ATOM 884 N N . LEU A 1 110 ? 1.296 -5.224 -4.848 1.00 92.69 110 LEU A N 1
ATOM 885 C CA . LEU A 1 110 ? 0.272 -6.108 -5.435 1.00 92.69 110 LEU A CA 1
ATOM 886 C C . LEU A 1 110 ? -1.069 -6.034 -4.687 1.00 92.69 110 LEU A C 1
ATOM 888 O O . LEU A 1 110 ? -2.123 -5.931 -5.311 1.00 92.69 110 LEU A O 1
ATOM 892 N N . GLY A 1 111 ? -1.011 -5.972 -3.352 1.00 95.50 111 GLY A N 1
ATOM 893 C CA . GLY A 1 111 ? -2.198 -5.839 -2.508 1.00 95.50 111 GLY A CA 1
ATOM 894 C C . GLY A 1 111 ? -3.028 -4.583 -2.788 1.00 95.50 111 GLY A C 1
ATOM 895 O O . GLY A 1 111 ? -4.219 -4.571 -2.499 1.00 95.50 111 GLY A O 1
ATOM 896 N N . ALA A 1 112 ? -2.446 -3.531 -3.377 1.00 97.31 112 ALA A N 1
ATOM 897 C CA . ALA A 1 112 ? -3.193 -2.333 -3.754 1.00 97.31 112 ALA A CA 1
ATOM 898 C C . ALA A 1 112 ? -4.221 -2.651 -4.849 1.00 97.31 112 ALA A C 1
ATOM 900 O O . ALA A 1 112 ? -5.391 -2.291 -4.726 1.00 97.31 112 ALA A O 1
ATOM 901 N N . PHE A 1 113 ? -3.813 -3.406 -5.872 1.00 97.00 113 PHE A N 1
ATOM 902 C CA . PHE A 1 113 ? -4.706 -3.854 -6.941 1.00 97.00 113 PHE A CA 1
ATOM 903 C C . PHE A 1 113 ? -5.738 -4.856 -6.422 1.00 97.00 113 PHE A C 1
ATOM 905 O O . PHE A 1 113 ? -6.907 -4.760 -6.781 1.00 97.00 113 PHE A O 1
ATOM 912 N N . GLU A 1 114 ? -5.347 -5.773 -5.532 1.00 96.88 114 GLU A N 1
ATOM 913 C CA . GLU A 1 114 ? -6.273 -6.723 -4.897 1.00 96.88 114 GLU A CA 1
ATOM 914 C C . GLU A 1 114 ? -7.342 -6.005 -4.058 1.00 96.88 114 GLU A C 1
ATOM 916 O O . GLU A 1 114 ? -8.527 -6.341 -4.140 1.00 96.88 114 GLU A O 1
ATOM 921 N N . ALA A 1 115 ? -6.951 -4.982 -3.294 1.00 98.25 115 ALA A N 1
ATOM 922 C CA . ALA A 1 115 ? -7.864 -4.167 -2.502 1.00 98.25 115 ALA A CA 1
ATOM 923 C C . ALA A 1 115 ? -8.845 -3.395 -3.393 1.00 98.25 115 ALA A C 1
ATOM 925 O O . ALA A 1 115 ? -10.058 -3.465 -3.181 1.00 98.25 115 ALA A O 1
ATOM 926 N N . MET A 1 116 ? -8.343 -2.720 -4.432 1.00 98.38 116 MET A N 1
ATOM 927 C CA . MET A 1 116 ? -9.179 -2.009 -5.405 1.00 98.38 116 MET A CA 1
ATOM 928 C C . MET A 1 116 ? -10.123 -2.965 -6.138 1.00 98.38 116 MET A C 1
ATOM 930 O O . MET A 1 116 ? -11.321 -2.710 -6.213 1.00 98.38 116 MET A O 1
ATOM 934 N N . ALA A 1 117 ? -9.627 -4.110 -6.612 1.00 97.31 117 ALA A N 1
ATOM 935 C CA . ALA A 1 117 ? -10.441 -5.138 -7.258 1.00 97.31 117 ALA A CA 1
ATOM 936 C C . ALA A 1 117 ? -11.480 -5.747 -6.305 1.00 97.31 117 ALA A C 1
ATOM 938 O O . ALA A 1 117 ? -12.531 -6.191 -6.762 1.00 97.31 117 ALA A O 1
ATOM 939 N N . SER A 1 118 ? -11.236 -5.726 -4.994 1.00 97.44 118 SER A N 1
ATOM 940 C CA . SER A 1 118 ? -12.206 -6.098 -3.956 1.00 97.44 118 SER A CA 1
ATOM 941 C C . SER A 1 118 ? -13.158 -4.948 -3.595 1.00 97.44 118 SER A C 1
ATOM 943 O O . SER A 1 118 ? -14.021 -5.101 -2.736 1.00 97.44 118 SER A O 1
ATOM 945 N N . GLY A 1 119 ? -13.048 -3.784 -4.237 1.00 97.38 119 GLY A N 1
ATOM 946 C CA . GLY A 1 119 ? -13.903 -2.613 -4.028 1.00 97.38 119 GLY A CA 1
ATOM 947 C C . GLY A 1 119 ? -13.519 -1.750 -2.824 1.00 97.38 119 GLY A C 1
ATOM 948 O O . GLY A 1 119 ? -14.337 -0.950 -2.369 1.00 97.38 119 GLY A O 1
ATOM 949 N N . CYS A 1 120 ? -12.332 -1.918 -2.244 1.00 98.38 120 CYS A N 1
ATOM 950 C CA . CYS A 1 120 ? -11.840 -0.937 -1.282 1.00 98.38 120 CYS A CA 1
ATOM 951 C C . CYS A 1 120 ? -11.522 0.376 -2.003 1.00 98.38 120 CYS A C 1
ATOM 953 O O . CYS A 1 120 ? -10.995 0.377 -3.115 1.00 98.38 120 CYS A O 1
ATOM 955 N N . VAL A 1 121 ? -11.773 1.495 -1.333 1.00 98.38 121 VAL A N 1
ATOM 956 C CA . VAL A 1 121 ? -11.158 2.768 -1.696 1.00 98.38 121 VAL A CA 1
ATOM 957 C C . VAL A 1 121 ? -9.722 2.739 -1.187 1.00 98.38 121 VAL A C 1
ATOM 959 O O . VAL A 1 121 ? -9.474 2.697 0.020 1.00 98.38 121 VAL A O 1
ATOM 962 N N . LEU A 1 122 ? -8.771 2.701 -2.112 1.00 98.56 122 LEU A N 1
ATOM 963 C CA . LEU A 1 122 ? -7.353 2.720 -1.778 1.00 98.56 122 LEU A CA 1
ATOM 964 C C . LEU A 1 122 ? -6.946 4.129 -1.324 1.00 98.56 122 LEU A C 1
ATOM 966 O O . LEU A 1 122 ? -7.341 5.113 -1.947 1.00 98.56 122 LEU A O 1
ATOM 970 N N . LEU A 1 123 ? -6.150 4.218 -0.262 1.00 98.38 123 LEU A N 1
ATOM 971 C CA . LEU A 1 123 ? -5.399 5.419 0.105 1.00 98.38 123 LEU A CA 1
ATOM 972 C C . LEU A 1 123 ? -3.964 5.206 -0.378 1.00 98.38 123 LEU A C 1
ATOM 974 O O . LEU A 1 123 ? -3.289 4.281 0.084 1.00 98.38 123 LEU A O 1
ATOM 978 N N . ALA A 1 124 ? -3.531 6.014 -1.343 1.00 97.12 124 ALA A N 1
ATOM 979 C CA . ALA A 1 124 ? -2.304 5.765 -2.091 1.00 97.12 124 ALA A CA 1
ATOM 980 C C . ALA A 1 124 ? -1.561 7.044 -2.487 1.00 97.12 124 ALA A C 1
ATOM 982 O O . ALA A 1 124 ? -2.154 8.081 -2.788 1.00 97.12 124 ALA A O 1
ATOM 983 N N . GLN A 1 125 ? -0.240 6.909 -2.557 1.00 96.31 125 GLN A N 1
ATOM 984 C CA . GLN A 1 125 ? 0.683 7.945 -3.006 1.00 96.31 125 GLN A CA 1
ATOM 985 C C . GLN A 1 125 ? 0.713 8.024 -4.544 1.00 96.31 125 GLN A C 1
ATOM 987 O O . GLN A 1 125 ? 1.083 7.037 -5.189 1.00 96.31 125 GLN A O 1
ATOM 992 N N . PRO A 1 126 ? 0.349 9.157 -5.176 1.00 95.62 126 PRO A N 1
ATOM 993 C CA . PRO A 1 126 ? 0.115 9.194 -6.619 1.00 95.62 126 PRO A CA 1
ATOM 994 C C . PRO A 1 126 ? 1.296 8.795 -7.501 1.00 95.62 126 PRO A C 1
ATOM 996 O O . PRO A 1 126 ? 1.099 8.162 -8.542 1.00 95.62 126 PRO A O 1
ATOM 999 N N . GLN A 1 127 ? 2.518 9.106 -7.077 1.00 94.38 127 GLN A N 1
ATOM 1000 C CA . GLN A 1 127 ? 3.736 8.866 -7.849 1.00 94.38 127 GLN A CA 1
ATOM 1001 C C . GLN A 1 127 ? 3.962 7.390 -8.216 1.00 94.38 127 GLN A C 1
ATOM 1003 O O . GLN A 1 127 ? 4.659 7.112 -9.187 1.00 94.38 127 GLN A O 1
ATOM 1008 N N . TYR A 1 128 ? 3.354 6.445 -7.492 1.00 95.69 128 TYR A N 1
ATOM 1009 C CA . TYR A 1 128 ? 3.497 5.008 -7.757 1.00 95.69 128 TYR A CA 1
ATOM 1010 C C . TYR A 1 128 ? 2.452 4.447 -8.734 1.00 95.69 128 TYR A C 1
ATOM 1012 O O . TYR A 1 128 ? 2.609 3.329 -9.222 1.00 95.69 128 TYR A O 1
ATOM 1020 N N . TYR A 1 129 ? 1.382 5.196 -9.025 1.00 96.00 129 TYR A N 1
ATOM 1021 C CA . TYR A 1 129 ? 0.220 4.686 -9.769 1.00 96.00 129 TYR A CA 1
ATOM 1022 C C . TYR A 1 129 ? -0.101 5.481 -11.039 1.00 96.00 129 TYR A C 1
ATOM 1024 O O . TYR A 1 129 ? -0.679 4.917 -11.968 1.00 96.00 129 TYR A O 1
ATOM 1032 N N . GLN A 1 130 ? 0.313 6.749 -11.135 1.00 93.25 130 GLN A N 1
ATOM 1033 C CA . GLN A 1 130 ? 0.049 7.595 -12.310 1.00 93.25 130 GLN A CA 1
ATOM 1034 C C . GLN A 1 130 ? 0.558 6.976 -13.621 1.00 93.25 130 GLN A C 1
ATOM 1036 O O . GLN A 1 130 ? -0.153 6.979 -14.625 1.00 93.25 130 GLN A O 1
ATOM 1041 N N . GLY A 1 131 ? 1.751 6.369 -13.608 1.00 92.75 131 GLY A N 1
ATOM 1042 C CA . GLY A 1 131 ? 2.317 5.675 -14.774 1.00 92.75 131 GLY A CA 1
ATOM 1043 C C . GLY A 1 131 ? 1.532 4.431 -15.214 1.00 92.75 131 GLY A C 1
ATOM 1044 O O . GLY A 1 131 ? 1.744 3.928 -16.315 1.00 92.75 131 GLY A O 1
ATOM 1045 N N . LEU A 1 132 ? 0.610 3.955 -14.375 1.00 94.19 132 LEU A N 1
ATOM 1046 C CA . LEU A 1 132 ? -0.292 2.838 -14.646 1.00 94.19 132 LEU A CA 1
ATOM 1047 C C . LEU A 1 132 ? -1.699 3.299 -15.056 1.00 94.19 132 LEU A C 1
ATOM 1049 O O . LEU A 1 132 ? -2.599 2.470 -15.133 1.00 94.19 132 LEU A O 1
ATOM 1053 N N . GLY A 1 133 ? -1.906 4.603 -15.278 1.00 95.56 133 GLY A N 1
ATOM 1054 C CA . GLY A 1 133 ? -3.200 5.181 -15.660 1.00 95.56 133 GLY A CA 1
ATOM 1055 C C . GLY A 1 133 ? -4.222 5.275 -14.520 1.00 95.56 133 GLY A C 1
ATOM 1056 O O . GLY A 1 133 ? -5.385 5.615 -14.744 1.00 95.56 133 GLY A O 1
ATOM 1057 N N . LEU A 1 134 ? -3.797 5.018 -13.283 1.00 97.56 134 LEU A N 1
ATOM 1058 C CA . LEU A 1 134 ? -4.597 5.228 -12.082 1.00 97.56 134 LEU A CA 1
ATOM 1059 C C . LEU A 1 134 ? -4.479 6.696 -11.636 1.00 97.56 134 LEU A C 1
ATOM 1061 O O . LEU A 1 134 ? -3.379 7.240 -11.583 1.00 97.56 134 LEU A O 1
ATOM 1065 N N . LEU A 1 135 ? -5.605 7.339 -11.303 1.00 97.88 135 LEU A N 1
ATOM 1066 C CA . LEU A 1 135 ? -5.678 8.783 -11.072 1.00 97.88 135 LEU A CA 1
ATOM 1067 C C . LEU A 1 135 ? -6.244 9.080 -9.673 1.00 97.88 135 LEU A C 1
ATOM 1069 O O . LEU A 1 135 ? -7.263 8.477 -9.300 1.00 97.88 135 LEU A O 1
ATOM 1073 N N . PRO A 1 136 ? -5.635 10.012 -8.916 1.00 97.62 136 PRO A N 1
ATOM 1074 C CA . PRO A 1 136 ? -6.135 10.414 -7.606 1.00 97.62 136 PRO A CA 1
ATOM 1075 C C . PRO A 1 136 ? -7.491 11.119 -7.742 1.00 97.62 136 PRO A C 1
ATOM 1077 O O . PRO A 1 136 ? -7.746 11.819 -8.720 1.00 97.62 136 PRO A O 1
ATOM 1080 N N . GLY A 1 137 ? -8.395 10.884 -6.790 1.00 96.56 137 GLY A N 1
ATOM 1081 C CA . GLY A 1 137 ? -9.770 11.400 -6.803 1.00 96.56 137 GLY A CA 1
ATOM 1082 C C . GLY A 1 137 ? -10.708 10.708 -7.801 1.00 96.56 137 GLY A C 1
ATOM 1083 O O . GLY A 1 137 ? -11.913 10.933 -7.758 1.00 96.56 137 GLY A O 1
ATOM 1084 N N . VAL A 1 138 ? -10.183 9.843 -8.677 1.00 98.12 138 VAL A N 1
ATOM 1085 C CA . VAL A 1 138 ? -10.977 9.060 -9.638 1.00 98.12 138 VAL A CA 1
ATOM 1086 C C . VAL A 1 138 ? -10.962 7.580 -9.278 1.00 98.12 138 VAL A C 1
ATOM 1088 O O . VAL A 1 138 ? -12.018 6.962 -9.197 1.00 98.12 138 VAL A O 1
ATOM 1091 N N . HIS A 1 139 ? -9.773 7.010 -9.069 1.00 98.62 139 HIS A N 1
ATOM 1092 C CA . HIS A 1 139 ? -9.589 5.577 -8.822 1.00 98.62 139 HIS A CA 1
ATOM 1093 C C . HIS A 1 139 ? -9.203 5.267 -7.368 1.00 98.62 139 HIS A C 1
ATOM 1095 O O . HIS A 1 139 ? -9.431 4.157 -6.896 1.00 98.62 139 HIS A O 1
ATOM 1101 N N . TYR A 1 140 ? -8.618 6.233 -6.662 1.00 98.38 140 TYR A N 1
ATOM 1102 C CA . TYR A 1 140 ? -8.180 6.113 -5.271 1.00 98.38 140 TYR A CA 1
ATOM 1103 C C . TYR A 1 140 ? -8.145 7.497 -4.603 1.00 98.38 140 TYR A C 1
ATOM 1105 O O . TYR A 1 140 ? -8.239 8.522 -5.283 1.00 98.38 140 TYR A O 1
ATOM 1113 N N . ILE A 1 141 ? -8.011 7.536 -3.278 1.00 98.06 141 ILE A N 1
ATOM 1114 C CA . ILE A 1 141 ? -7.805 8.766 -2.505 1.00 98.06 141 ILE A CA 1
ATOM 1115 C C . ILE A 1 141 ? -6.307 9.025 -2.386 1.00 98.06 141 ILE A C 1
ATOM 1117 O O . ILE A 1 141 ? -5.547 8.141 -1.985 1.00 98.06 141 ILE A O 1
ATOM 1121 N N . GLU A 1 142 ? -5.893 10.239 -2.734 1.00 97.12 142 GLU A N 1
ATOM 1122 C CA . GLU A 1 142 ? -4.514 10.673 -2.551 1.00 97.12 142 GLU A CA 1
ATOM 1123 C C . GLU A 1 142 ? -4.139 10.672 -1.069 1.00 97.12 142 GLU A C 1
ATOM 1125 O O . GLU A 1 142 ? -4.854 11.211 -0.228 1.00 97.12 142 GLU A O 1
ATOM 1130 N N . PHE A 1 143 ? -3.011 10.036 -0.781 1.00 95.94 143 PHE A N 1
ATOM 1131 C CA . PHE A 1 143 ? -2.408 9.943 0.535 1.00 95.94 143 PHE A CA 1
ATOM 1132 C C . PHE A 1 143 ? -0.921 10.245 0.384 1.00 95.94 143 PHE A C 1
ATOM 1134 O O . PHE A 1 143 ? -0.260 9.625 -0.446 1.00 95.94 143 PHE A O 1
ATOM 1141 N N . ASN A 1 144 ? -0.369 11.171 1.160 1.00 93.12 144 ASN A N 1
ATOM 1142 C CA . ASN A 1 144 ? 1.023 11.613 0.986 1.00 93.12 144 ASN A CA 1
ATOM 1143 C C . ASN A 1 144 ? 2.063 10.713 1.685 1.00 93.12 144 ASN A C 1
ATOM 1145 O O . ASN A 1 144 ? 3.260 10.982 1.606 1.00 93.12 144 ASN A O 1
ATOM 1149 N N . GLY A 1 145 ? 1.623 9.652 2.371 1.00 92.25 145 GLY A N 1
ATOM 1150 C CA . GLY A 1 145 ? 2.493 8.763 3.144 1.00 92.25 145 GLY A CA 1
ATOM 1151 C C . GLY A 1 145 ? 2.579 9.092 4.639 1.00 92.25 145 GLY A C 1
ATOM 1152 O O . GLY A 1 145 ? 3.140 8.285 5.384 1.00 92.25 145 GLY A O 1
ATOM 1153 N N . ASN A 1 146 ? 2.013 10.217 5.085 1.00 95.31 146 ASN A N 1
ATOM 1154 C CA . ASN A 1 146 ? 2.057 10.693 6.464 1.00 95.31 146 ASN A CA 1
ATOM 1155 C C . ASN A 1 146 ? 0.913 10.122 7.309 1.00 95.31 146 ASN A C 1
ATOM 1157 O O . ASN A 1 146 ? -0.254 10.443 7.098 1.00 95.31 146 ASN A O 1
ATOM 1161 N N . VAL A 1 147 ? 1.227 9.281 8.292 1.00 95.75 147 VAL A N 1
ATOM 1162 C CA . VAL A 1 147 ? 0.210 8.498 9.014 1.00 95.75 147 VAL A CA 1
ATOM 1163 C C . VAL A 1 147 ? -0.777 9.344 9.818 1.00 95.75 147 VAL A C 1
ATOM 1165 O O . VAL A 1 147 ? -1.908 8.915 10.033 1.00 95.75 147 VAL A O 1
ATOM 1168 N N . GLU A 1 148 ? -0.393 10.553 10.214 1.00 95.19 148 GLU A N 1
ATOM 1169 C CA . GLU A 1 148 ? -1.235 11.491 10.954 1.00 95.19 148 GLU A CA 1
ATOM 1170 C C . GLU A 1 148 ? -2.413 12.014 10.121 1.00 95.19 148 GLU A C 1
ATOM 1172 O O . GLU A 1 148 ? -3.413 12.436 10.697 1.00 95.19 148 GLU A O 1
ATOM 1177 N N . GLU A 1 149 ? -2.348 11.969 8.784 1.00 96.00 149 GLU A N 1
ATOM 1178 C CA . GLU A 1 149 ? -3.466 12.421 7.941 1.00 96.00 149 GLU A CA 1
ATOM 1179 C C . GLU A 1 149 ? -4.555 11.358 7.760 1.00 96.00 149 GLU A C 1
ATOM 1181 O O . GLU A 1 149 ? -5.659 11.683 7.326 1.00 96.00 149 GLU A O 1
ATOM 1186 N N . ILE A 1 150 ? -4.272 10.095 8.108 1.00 97.38 150 ILE A N 1
ATOM 1187 C CA . ILE A 1 150 ? -5.179 8.965 7.865 1.00 97.38 150 ILE A CA 1
ATOM 1188 C C . ILE A 1 150 ? -6.541 9.191 8.529 1.00 97.38 150 ILE A C 1
ATOM 1190 O O . ILE A 1 150 ? -7.569 8.927 7.907 1.00 97.38 150 ILE A O 1
ATOM 1194 N N . SER A 1 151 ? -6.557 9.689 9.769 1.00 96.69 151 SER A N 1
ATOM 1195 C CA . SER A 1 151 ? -7.802 9.984 10.487 1.00 96.69 151 SER A CA 1
ATOM 1196 C C . SER A 1 151 ? -8.639 11.015 9.738 1.00 96.69 151 SER A C 1
ATOM 1198 O O . SER A 1 151 ? -9.807 10.775 9.454 1.00 96.69 151 SER A O 1
ATOM 1200 N N . THR A 1 152 ? -8.004 12.111 9.319 1.00 96.75 152 THR A N 1
ATOM 1201 C CA . THR A 1 152 ? -8.655 13.177 8.551 1.00 96.75 152 THR A CA 1
ATOM 1202 C C . THR A 1 152 ? -9.214 12.639 7.236 1.00 96.75 152 THR A C 1
ATOM 1204 O O . THR A 1 152 ? -10.388 12.848 6.955 1.00 96.75 152 THR A O 1
ATOM 1207 N N . LEU A 1 153 ? -8.423 11.889 6.459 1.00 96.38 153 LEU A N 1
ATOM 1208 C CA . LEU A 1 153 ? -8.875 11.313 5.188 1.00 96.38 153 LEU A CA 1
ATOM 1209 C C . LEU A 1 153 ? -10.085 10.387 5.353 1.00 96.38 153 LEU A C 1
ATOM 1211 O O . LEU A 1 153 ? -10.943 10.347 4.475 1.00 96.38 153 LEU A O 1
ATOM 1215 N N . ILE A 1 154 ? -10.154 9.628 6.446 1.00 95.88 154 ILE A N 1
ATOM 1216 C CA . ILE A 1 154 ? -11.268 8.709 6.701 1.00 95.88 154 ILE A CA 1
ATOM 1217 C C . ILE A 1 154 ? -12.502 9.466 7.204 1.00 95.88 154 ILE A C 1
ATOM 1219 O O . ILE A 1 154 ? -13.606 9.191 6.730 1.00 95.88 154 ILE A O 1
ATOM 1223 N N . ASP A 1 155 ? -12.323 10.423 8.115 1.00 95.69 155 ASP A N 1
ATOM 1224 C CA . ASP A 1 155 ? -13.417 11.143 8.775 1.00 95.69 155 ASP A CA 1
ATOM 1225 C C . ASP A 1 155 ? -14.078 12.182 7.867 1.00 95.69 155 ASP A C 1
ATOM 1227 O O . ASP A 1 155 ? -15.290 12.388 7.942 1.00 95.69 155 ASP A O 1
ATOM 1231 N N . THR A 1 156 ? -13.307 12.844 7.001 1.00 94.31 156 THR A N 1
ATOM 1232 C CA . THR A 1 156 ? -13.843 13.894 6.125 1.00 94.31 156 THR A CA 1
ATOM 1233 C C . THR A 1 156 ? -14.390 13.354 4.815 1.00 94.31 156 THR A C 1
ATOM 1235 O O . THR A 1 156 ? -14.901 14.142 4.018 1.00 94.31 156 THR A O 1
ATOM 1238 N N . GLN A 1 157 ? -14.260 12.050 4.543 1.00 92.94 157 GLN A N 1
ATOM 1239 C CA . GLN A 1 157 ? -14.697 11.531 3.259 1.00 92.94 157 GLN A CA 1
ATOM 1240 C C . GLN A 1 157 ? -16.206 11.373 3.140 1.00 92.94 157 GLN A C 1
ATOM 1242 O O . GLN A 1 157 ? -16.860 10.728 3.962 1.00 92.94 157 GLN A O 1
ATOM 1247 N N . ASP A 1 158 ? -16.741 11.870 2.027 1.00 93.19 158 ASP A N 1
ATOM 1248 C CA . ASP A 1 158 ? -18.133 11.640 1.675 1.00 93.19 158 ASP A CA 1
ATOM 1249 C C . ASP A 1 158 ? -18.352 10.177 1.258 1.00 93.19 158 ASP A C 1
ATOM 1251 O O . ASP A 1 158 ? -17.579 9.579 0.498 1.00 93.19 158 ASP A O 1
ATOM 1255 N N . VAL A 1 159 ? -19.435 9.583 1.763 1.00 90.56 159 VAL A N 1
ATOM 1256 C CA . VAL A 1 159 ? -19.748 8.165 1.540 1.00 90.56 159 VAL A CA 1
ATOM 1257 C C . VAL A 1 159 ? -20.105 7.900 0.078 1.00 90.56 159 VAL A C 1
ATOM 1259 O O . VAL A 1 159 ? -19.718 6.859 -0.458 1.00 90.56 159 VAL A O 1
ATOM 1262 N N . SER A 1 160 ? -20.819 8.822 -0.573 1.00 92.56 160 SER A N 1
ATOM 1263 C CA . SER A 1 160 ? -21.207 8.681 -1.977 1.00 92.56 160 SER A CA 1
ATOM 1264 C C . SER A 1 160 ? -19.997 8.844 -2.894 1.00 92.56 160 SER A C 1
ATOM 1266 O O . SER A 1 160 ? -19.782 8.009 -3.772 1.00 92.56 160 SER A O 1
ATOM 1268 N N . ALA A 1 161 ? -19.158 9.852 -2.644 1.00 94.00 161 ALA A N 1
ATOM 1269 C CA . ALA A 1 161 ? -17.906 10.057 -3.368 1.00 94.00 161 ALA A CA 1
ATOM 1270 C C . ALA A 1 161 ? -16.972 8.844 -3.226 1.00 94.00 161 ALA A C 1
ATOM 1272 O O . ALA A 1 161 ? -16.428 8.347 -4.211 1.00 94.00 161 ALA A O 1
ATOM 1273 N N . SER A 1 162 ? -16.850 8.295 -2.015 1.00 95.44 162 SER A N 1
ATOM 1274 C CA . SER A 1 162 ? -16.069 7.079 -1.760 1.00 95.44 162 SER A CA 1
ATOM 1275 C C . SER A 1 162 ? -16.610 5.867 -2.525 1.00 95.44 162 SER A C 1
ATOM 1277 O O . SER A 1 162 ? -15.834 5.076 -3.061 1.00 95.44 162 SER A O 1
ATOM 1279 N N . ALA A 1 163 ? -17.934 5.712 -2.618 1.00 95.94 163 ALA A N 1
ATOM 1280 C CA . ALA A 1 163 ? -18.545 4.637 -3.399 1.00 95.94 163 ALA A CA 1
ATOM 1281 C C . ALA A 1 163 ? -18.261 4.783 -4.905 1.00 95.94 163 ALA A C 1
ATOM 1283 O O . ALA A 1 163 ? -17.978 3.789 -5.576 1.00 95.94 163 ALA A O 1
ATOM 1284 N N . GLU A 1 164 ? -18.276 6.011 -5.428 1.00 98.06 164 GLU A N 1
ATOM 1285 C CA . GLU A 1 164 ? -17.931 6.289 -6.822 1.00 98.06 164 GLU A CA 1
ATOM 1286 C C . GLU A 1 164 ? -16.456 5.978 -7.118 1.00 98.06 164 GLU A C 1
ATOM 1288 O O . GLU A 1 164 ? -16.165 5.265 -8.083 1.00 98.06 164 GLU A O 1
ATOM 1293 N N . ILE A 1 165 ? -15.536 6.433 -6.258 1.00 98.31 165 ILE A N 1
ATOM 1294 C CA . ILE A 1 165 ? -14.096 6.143 -6.371 1.00 98.31 165 ILE A CA 1
ATOM 1295 C C . ILE A 1 165 ? -13.849 4.631 -6.322 1.00 98.31 165 ILE A C 1
ATOM 1297 O O . ILE A 1 165 ? -13.144 4.095 -7.176 1.00 98.31 165 ILE A O 1
ATOM 1301 N N . SER A 1 166 ? -14.465 3.930 -5.364 1.00 98.12 166 SER A N 1
ATOM 1302 C CA . SER A 1 166 ? -14.393 2.468 -5.246 1.00 98.12 166 SER A CA 1
ATOM 1303 C C . SER A 1 166 ? -14.834 1.777 -6.537 1.00 98.12 166 SER A C 1
ATOM 1305 O O . SER A 1 166 ? -14.107 0.937 -7.071 1.00 98.12 166 SER A O 1
ATOM 1307 N N . SER A 1 167 ? -15.995 2.158 -7.078 1.00 98.38 167 SER A N 1
ATOM 1308 C CA . SER A 1 167 ? -16.540 1.556 -8.297 1.00 98.38 167 SER A CA 1
ATOM 1309 C C . SER A 1 167 ? -15.628 1.785 -9.502 1.00 98.38 167 SER A C 1
ATOM 1311 O O . SER A 1 167 ? -15.335 0.842 -10.239 1.00 98.38 167 SER A O 1
ATOM 1313 N N . LYS A 1 168 ? -15.152 3.020 -9.702 1.00 98.62 168 LYS A N 1
ATOM 1314 C CA . LYS A 1 168 ? -14.252 3.370 -10.811 1.00 98.62 168 LYS A CA 1
ATOM 1315 C C . LYS A 1 168 ? -12.903 2.669 -10.684 1.00 98.62 168 LYS A C 1
ATOM 131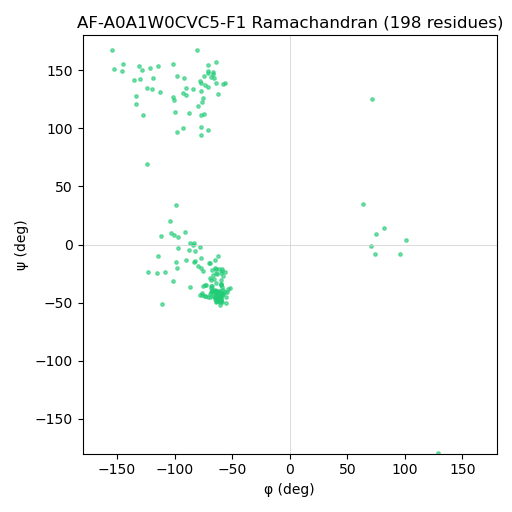7 O O . LYS A 1 168 ? -12.427 2.098 -11.661 1.00 98.62 168 LYS A O 1
ATOM 1322 N N . GLY A 1 169 ? -12.312 2.669 -9.490 1.00 98.44 169 GLY A N 1
ATOM 1323 C CA . GLY A 1 169 ? -11.049 1.991 -9.209 1.00 98.44 169 GLY A CA 1
ATOM 1324 C C . GLY A 1 169 ? -11.137 0.482 -9.435 1.00 98.44 169 GLY A C 1
ATOM 1325 O O . GLY A 1 169 ? -10.302 -0.086 -10.137 1.00 98.44 169 GLY A O 1
ATOM 1326 N N . ALA A 1 170 ? -12.185 -0.161 -8.915 1.00 98.25 170 ALA A N 1
ATOM 1327 C CA . ALA A 1 170 ? -12.418 -1.591 -9.103 1.00 98.25 170 ALA A CA 1
ATOM 1328 C C . ALA A 1 170 ? -12.620 -1.953 -10.578 1.00 98.25 170 ALA A C 1
ATOM 1330 O O . ALA A 1 170 ? -12.033 -2.922 -11.058 1.00 98.25 170 ALA A O 1
ATOM 1331 N N . HIS A 1 171 ? -13.432 -1.176 -11.299 1.00 98.25 171 HIS A N 1
ATOM 1332 C CA . HIS A 1 171 ? -13.656 -1.370 -12.729 1.00 98.25 171 HIS A CA 1
ATOM 1333 C C . HIS A 1 171 ? -12.351 -1.228 -13.517 1.00 98.25 171 HIS A C 1
ATOM 1335 O O . HIS A 1 171 ? -11.975 -2.144 -14.241 1.00 98.25 171 HIS A O 1
ATOM 1341 N N . TYR A 1 172 ? -11.620 -0.124 -13.324 1.00 98.06 172 TYR A N 1
ATOM 1342 C CA . TYR A 1 172 ? -10.356 0.119 -14.017 1.00 98.06 172 TYR A CA 1
ATOM 1343 C C . TYR A 1 172 ? -9.366 -1.024 -13.801 1.00 98.06 172 TYR A C 1
ATOM 1345 O O . TYR A 1 172 ? -8.762 -1.503 -14.760 1.00 98.06 172 TYR A O 1
ATOM 1353 N N . VAL A 1 173 ? -9.224 -1.490 -12.556 1.00 97.00 173 VAL A N 1
ATOM 1354 C CA . VAL A 1 173 ? -8.261 -2.544 -12.238 1.00 97.00 173 VAL A CA 1
ATOM 1355 C C . VAL A 1 173 ? -8.634 -3.873 -12.888 1.00 97.00 173 VAL A C 1
ATOM 1357 O O . VAL A 1 173 ? -7.766 -4.533 -13.455 1.00 97.00 173 VAL A O 1
ATOM 1360 N N . ARG A 1 174 ? -9.912 -4.262 -12.834 1.00 95.56 174 ARG A N 1
ATOM 1361 C CA . ARG A 1 174 ? -10.386 -5.533 -13.403 1.00 95.56 174 ARG A CA 1
ATOM 1362 C C . ARG A 1 174 ? -10.278 -5.563 -14.925 1.00 95.56 174 ARG A C 1
ATOM 1364 O O . ARG A 1 174 ? -9.880 -6.586 -15.468 1.00 95.56 174 ARG A O 1
ATOM 1371 N N . GLU A 1 175 ? -10.582 -4.452 -15.588 1.00 95.25 175 GLU A N 1
ATOM 1372 C CA . GLU A 1 175 ? -10.509 -4.359 -17.048 1.00 95.25 175 GLU A CA 1
ATOM 1373 C C . GLU A 1 175 ? -9.061 -4.227 -17.540 1.00 95.25 175 GLU A C 1
ATOM 1375 O O . GLU A 1 175 ? -8.669 -4.879 -18.502 1.00 95.25 175 GLU A O 1
ATOM 1380 N N . THR A 1 176 ? -8.232 -3.426 -16.865 1.00 95.12 176 THR A N 1
ATOM 1381 C CA . THR A 1 176 ? -6.888 -3.075 -17.362 1.00 95.12 176 THR A CA 1
ATOM 1382 C C . THR A 1 176 ? -5.820 -4.091 -16.964 1.00 95.12 176 THR A C 1
ATOM 1384 O O . THR A 1 176 ? -4.912 -4.371 -17.745 1.00 95.12 176 THR A O 1
ATOM 1387 N N . PHE A 1 177 ? -5.908 -4.658 -15.758 1.00 93.31 177 PHE A N 1
ATOM 1388 C CA . PHE A 1 177 ? -4.892 -5.571 -15.220 1.00 93.31 177 PHE A CA 1
ATOM 1389 C C . PHE A 1 177 ? -5.329 -7.041 -15.253 1.00 93.31 177 PHE A C 1
ATOM 1391 O O . PHE A 1 177 ? -4.768 -7.871 -14.536 1.00 93.31 177 PHE A O 1
ATOM 1398 N N . SER A 1 178 ? -6.313 -7.392 -16.090 1.00 90.75 178 SER A N 1
ATOM 1399 C CA . SER A 1 178 ? -6.632 -8.798 -16.341 1.00 90.75 178 SER A CA 1
ATOM 1400 C C . SER A 1 178 ? -5.474 -9.490 -17.079 1.00 90.75 178 SER A C 1
ATOM 1402 O O . SER A 1 178 ? -4.805 -8.858 -17.904 1.00 90.75 178 SER A O 1
ATOM 1404 N N . PRO A 1 179 ? -5.224 -10.791 -16.837 1.00 91.31 179 PRO A N 1
ATOM 1405 C CA . PRO A 1 179 ? -4.154 -11.516 -17.522 1.00 91.31 179 PRO A CA 1
ATOM 1406 C C . PRO A 1 179 ? -4.237 -11.421 -19.050 1.00 91.31 179 PRO A C 1
ATOM 1408 O O . PRO A 1 179 ? -3.214 -11.274 -19.713 1.00 91.31 179 PRO A O 1
ATOM 1411 N N . GLU A 1 180 ? -5.453 -11.461 -19.600 1.00 94.62 180 GLU A N 1
ATOM 1412 C CA . GLU A 1 180 ? -5.698 -11.344 -21.038 1.00 94.62 180 GLU A CA 1
ATOM 1413 C C . GLU A 1 180 ? -5.284 -9.970 -21.579 1.00 94.62 180 GLU A C 1
ATOM 1415 O O . GLU A 1 180 ? -4.524 -9.892 -22.546 1.00 94.62 180 GLU A O 1
ATOM 1420 N N . VAL A 1 181 ? -5.724 -8.885 -20.935 1.00 94.06 181 VAL A N 1
ATOM 1421 C CA . VAL A 1 181 ? -5.419 -7.517 -21.379 1.00 94.06 181 VAL A CA 1
ATOM 1422 C C . VAL A 1 181 ? -3.938 -7.196 -21.210 1.00 94.06 181 VAL A C 1
ATOM 1424 O O . VAL A 1 181 ? -3.329 -6.624 -22.118 1.00 94.06 181 VAL A O 1
ATOM 1427 N N . VAL A 1 182 ? -3.325 -7.621 -20.103 1.00 92.69 182 VAL A N 1
ATOM 1428 C CA . VAL A 1 182 ? -1.882 -7.457 -19.870 1.00 92.69 182 VAL A CA 1
ATOM 1429 C C . VAL A 1 182 ? -1.077 -8.210 -20.930 1.00 92.69 182 VAL A C 1
ATOM 1431 O O . VAL A 1 182 ? -0.161 -7.634 -21.519 1.00 92.69 182 VAL A O 1
ATOM 1434 N N . PHE A 1 183 ? -1.435 -9.463 -21.228 1.00 95.75 183 PHE A N 1
ATOM 1435 C CA . PHE A 1 183 ? -0.757 -10.256 -22.255 1.00 95.75 183 PHE A CA 1
ATOM 1436 C C . PHE A 1 183 ? -0.907 -9.640 -23.649 1.00 95.75 183 PHE A C 1
ATOM 1438 O O . PHE A 1 183 ? 0.081 -9.491 -24.368 1.00 95.75 183 PHE A O 1
ATOM 1445 N N . LYS A 1 184 ? -2.122 -9.226 -24.020 1.00 95.94 184 LYS A N 1
ATOM 1446 C CA . LYS A 1 184 ? -2.385 -8.562 -25.300 1.00 95.94 184 LYS A CA 1
ATOM 1447 C C . LYS A 1 184 ? -1.560 -7.281 -25.444 1.00 95.94 184 LYS A C 1
ATOM 1449 O O . LYS A 1 184 ? -0.850 -7.124 -26.433 1.00 95.94 184 LYS A O 1
ATOM 1454 N N . THR A 1 185 ? -1.583 -6.418 -24.428 1.00 93.62 185 THR A N 1
ATOM 1455 C CA . THR A 1 185 ? -0.819 -5.160 -24.406 1.00 93.62 185 THR A CA 1
ATOM 1456 C C . THR A 1 185 ? 0.682 -5.417 -24.530 1.00 93.62 185 THR A C 1
ATOM 1458 O O . THR A 1 185 ? 1.394 -4.696 -25.230 1.00 93.62 185 THR A O 1
ATOM 1461 N N . TRP A 1 186 ? 1.184 -6.457 -23.860 1.00 94.69 186 TRP A N 1
ATOM 1462 C CA . TRP A 1 186 ? 2.580 -6.869 -23.963 1.00 94.69 186 TRP A CA 1
ATOM 1463 C C . TRP A 1 186 ? 2.948 -7.283 -25.393 1.00 94.69 186 TRP A C 1
ATOM 1465 O O . TRP A 1 186 ? 3.938 -6.789 -25.933 1.00 94.69 186 TRP A O 1
ATOM 1475 N N . MET A 1 187 ? 2.131 -8.127 -26.028 1.00 97.12 187 MET A N 1
ATOM 1476 C CA . MET A 1 187 ? 2.355 -8.568 -27.408 1.00 97.12 187 MET A CA 1
ATOM 1477 C C . MET A 1 187 ? 2.331 -7.401 -28.400 1.00 97.12 187 MET A C 1
ATOM 1479 O O . MET A 1 187 ? 3.219 -7.302 -29.242 1.00 97.12 187 MET A O 1
ATOM 1483 N N . GLU A 1 188 ? 1.377 -6.480 -28.262 1.00 95.81 188 GLU A N 1
ATOM 1484 C CA . GLU A 1 188 ? 1.288 -5.277 -29.100 1.00 95.81 188 GLU A CA 1
ATOM 1485 C C . GLU A 1 188 ? 2.543 -4.400 -28.978 1.00 95.81 188 GLU A C 1
ATOM 1487 O O . GLU A 1 188 ? 3.087 -3.943 -29.985 1.00 95.81 188 GLU A O 1
ATOM 1492 N N . ARG A 1 189 ? 3.057 -4.212 -27.754 1.00 94.81 189 ARG A N 1
ATOM 1493 C CA . ARG A 1 189 ? 4.300 -3.461 -27.518 1.00 94.81 189 ARG A CA 1
ATOM 1494 C C . ARG A 1 189 ? 5.517 -4.151 -28.123 1.00 94.81 189 ARG A C 1
ATOM 1496 O O . ARG A 1 189 ? 6.360 -3.470 -28.700 1.00 94.81 189 ARG A O 1
ATOM 1503 N N . LEU A 1 190 ? 5.613 -5.475 -28.018 1.00 95.00 190 LEU A N 1
ATOM 1504 C CA . LEU A 1 190 ? 6.704 -6.228 -28.638 1.00 95.00 190 LEU A CA 1
ATOM 1505 C C . LEU A 1 190 ? 6.681 -6.107 -30.164 1.00 95.00 190 LEU A C 1
ATOM 1507 O O . LEU A 1 190 ? 7.725 -5.861 -30.762 1.00 95.00 190 LEU A O 1
ATOM 1511 N N . SER A 1 191 ? 5.508 -6.215 -30.790 1.00 94.38 191 SER A N 1
ATOM 1512 C CA . SER A 1 191 ? 5.373 -6.033 -32.239 1.00 94.38 191 SER A CA 1
ATOM 1513 C C . SER A 1 191 ? 5.741 -4.617 -32.683 1.00 94.38 191 SER A C 1
ATOM 1515 O O . SER A 1 191 ? 6.412 -4.448 -33.698 1.00 94.38 191 SER A O 1
ATOM 1517 N N . LEU A 1 192 ? 5.357 -3.596 -31.911 1.00 94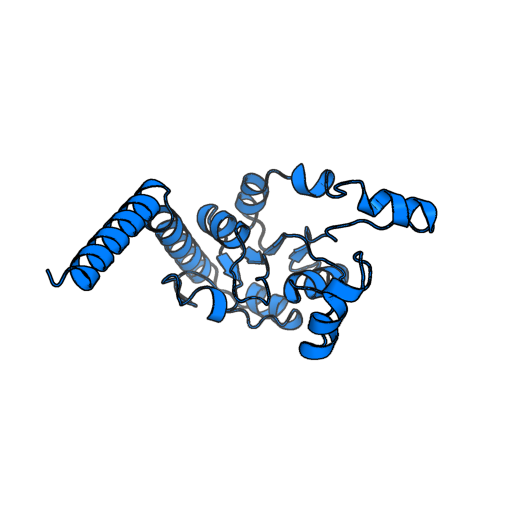.00 192 LEU A N 1
ATOM 1518 C CA . LEU A 1 192 ? 5.745 -2.214 -32.190 1.00 94.00 192 LEU A CA 1
ATOM 1519 C C . LEU A 1 192 ? 7.269 -2.034 -32.132 1.00 94.00 192 LEU A C 1
ATOM 1521 O O . LEU A 1 192 ? 7.847 -1.405 -33.015 1.00 94.00 192 LEU A O 1
ATOM 1525 N N . LEU A 1 193 ? 7.920 -2.598 -31.112 1.00 93.62 193 LEU A N 1
ATOM 1526 C CA . LEU A 1 193 ? 9.376 -2.540 -30.972 1.00 93.62 193 LEU A CA 1
ATOM 1527 C C . LEU A 1 193 ? 10.088 -3.261 -32.120 1.00 93.62 193 LEU A C 1
ATOM 1529 O O . LEU A 1 193 ? 11.070 -2.736 -32.638 1.00 93.62 193 LEU A O 1
ATOM 1533 N N . ASP A 1 194 ? 9.588 -4.422 -32.544 1.00 93.00 194 ASP A N 1
ATOM 1534 C CA . ASP A 1 194 ? 10.145 -5.159 -33.682 1.00 93.00 194 ASP A CA 1
ATOM 1535 C C . ASP A 1 194 ? 10.050 -4.353 -34.987 1.00 93.00 194 ASP A C 1
ATOM 1537 O O . ASP A 1 194 ? 11.024 -4.264 -35.733 1.00 93.00 194 ASP A O 1
ATOM 1541 N N . ASN A 1 195 ? 8.920 -3.681 -35.228 1.00 92.75 195 ASN A N 1
ATOM 1542 C CA . ASN A 1 195 ? 8.760 -2.798 -36.385 1.00 92.75 195 ASN A CA 1
ATOM 1543 C C . ASN A 1 195 ? 9.758 -1.631 -36.353 1.00 92.75 195 ASN A C 1
ATOM 1545 O O . ASN A 1 195 ? 10.461 -1.398 -37.337 1.00 92.75 195 ASN A O 1
ATOM 1549 N N . ILE A 1 196 ? 9.905 -0.966 -35.200 1.00 92.56 196 ILE A N 1
ATOM 1550 C CA . ILE A 1 196 ? 10.857 0.141 -35.022 1.00 92.56 196 ILE A CA 1
ATOM 1551 C C . ILE A 1 196 ? 12.301 -0.325 -35.260 1.00 92.56 196 ILE A C 1
ATOM 1553 O O . ILE A 1 196 ? 13.053 0.347 -35.963 1.00 92.56 196 ILE A O 1
ATOM 1557 N N . MET A 1 197 ? 12.698 -1.475 -34.705 1.00 90.31 197 MET A N 1
ATOM 1558 C CA . MET A 1 197 ? 14.061 -2.002 -34.857 1.00 90.31 197 MET A CA 1
ATOM 1559 C C . MET A 1 197 ? 14.365 -2.461 -36.288 1.00 90.31 197 MET A C 1
ATOM 1561 O O . MET A 1 197 ? 15.510 -2.365 -36.725 1.00 90.31 197 MET A O 1
ATOM 1565 N N . ASN A 1 198 ? 13.352 -2.925 -37.024 1.00 91.69 198 ASN A N 1
ATOM 1566 C CA . ASN A 1 198 ? 13.495 -3.416 -38.395 1.00 91.69 198 ASN A CA 1
ATOM 1567 C C . ASN A 1 198 ? 13.139 -2.371 -39.470 1.00 91.69 198 ASN A C 1
ATOM 1569 O O . ASN A 1 198 ? 13.109 -2.715 -40.653 1.00 91.69 198 ASN A O 1
ATOM 1573 N N . GLY A 1 199 ? 12.871 -1.119 -39.082 1.00 76.38 199 GLY A N 1
ATOM 1574 C CA . GLY A 1 199 ? 12.558 -0.021 -40.002 1.00 76.38 199 GLY A CA 1
ATOM 1575 C C . GLY A 1 199 ? 11.267 -0.220 -40.803 1.00 76.38 199 GLY A C 1
ATOM 1576 O O . GLY A 1 199 ? 11.227 0.159 -41.975 1.00 76.38 199 GLY A O 1
ATOM 1577 N N . ARG A 1 200 ? 10.251 -0.852 -40.203 1.00 58.22 200 ARG A N 1
ATOM 1578 C CA . ARG A 1 200 ? 8.926 -1.085 -40.800 1.00 58.22 200 ARG A CA 1
ATOM 1579 C C . ARG A 1 200 ? 7.862 -0.173 -40.211 1.00 58.22 200 ARG A C 1
ATOM 1581 O O . ARG A 1 200 ? 7.933 0.108 -38.994 1.00 58.22 200 ARG A O 1
#

Radius of gyration: 19.2 Å; Cα contacts (8 Å, |Δi|>4): 304; chains: 1; bounding box: 49×34×63 Å

Sequence (200 aa):
MRDTKAVATGSFHDLKSERPAHKYTDFISTTGLTTYHPTRLAIYQASDVLADWVHCKVSPYRQYGKNKFSRLLAHFSVGQKKYFSINIVDLYNQHRYAIVGEELSGFPALGAFEAMASGCVLLAQPQYYQGLGLLPGVHYIEFNGNVEEISTLIDTQDVSASAEISSKGAHYVRETFSPEVVFKTWMERLSLLDNIMNGR

Solvent-accessible surface area (backbone atoms only — not comparable to full-atom values): 10831 Å² total; per-residue (Å²): 134,56,40,83,35,25,38,28,40,51,65,26,53,57,46,86,75,42,82,69,50,78,82,40,47,64,57,30,72,73,69,74,46,52,43,57,21,57,43,38,48,50,45,53,74,40,34,80,81,36,52,87,44,34,51,73,58,43,44,62,48,60,63,67,44,96,47,74,67,46,35,59,52,34,76,80,44,87,56,44,64,75,65,73,67,50,60,61,63,64,53,29,55,44,21,40,27,30,37,40,47,46,38,74,91,57,46,61,42,71,62,49,55,54,26,17,55,43,44,10,29,33,48,39,51,57,89,47,35,48,93,73,75,45,43,70,77,46,30,26,41,72,33,92,65,58,70,84,49,52,54,55,62,59,72,72,51,54,69,68,61,47,51,51,19,8,52,46,20,18,49,52,43,55,64,56,67,29,72,68,46,45,51,51,54,50,52,53,50,51,53,52,50,51,29,62,77,68,76,98

Secondary structure (DSSP, 8-state):
--EEEEEE--EE--TTTSSSTHHHHHHHHHH--S-S-HHHHHHHHTTTTTTTTEEE--EESS---SSHHHHHHHTTS---HHHHTS-HHHHHHHEEEEE----TTSPPPHHHHHHHHTT-EEEE-GGGTGGGT--BTTTBEE--S-GGGHHHHHHS--HHHHHHHHHHHHHHHHHHSSHHHHHHHHHHHHHHHHHHHTT-

pLDDT: mean 91.37, std 10.08, range [56.44, 98.62]

Foldseek 3Di:
DADLAAEEADEWEQLCLDPPNVVCVVVCVVPVDRIQFLLLVVCVVCVVVCVVRYDYPYYYQFDQDPDPVSSVVSNVDRHPPPRVPDPLLVVLLRHQAYEYTQGNVLARDPSQLSSLLSLHAYADDCSNCVVVVADDLQQHDYDNSDPVCSVVCSVVDDPVSSNRNSVRNSVCSCVCVDPVNVVVVVVVVVVVVVCVVVVD

Organism: NCBI:txid394935

Nearest PDB structures (foldseek):
  4xsr-assembly1_B  TM=5.998E-01  e=4.164E-02  Nostoc sp. PCC 7120 = FACHB-418
  4xsp-assembly1_B  TM=5.207E-01  e=1.722E-02  Nostoc sp. PCC 7120 = FACHB-418
  2xa1-assembly1_A  TM=5.661E-01  e=2.925E-02  Pyrococcus horikoshii
  7vfk-assembly1_B  TM=5.562E-01  e=1.937E-02  Staphylococcus aureus subsp. aureus USA300
  7ec6-assembly1_A  TM=5.494E-01  e=1.826E-02  Staphylococcus aureus subsp. aureus USA300